Protein AF-A0A7S2QE94-F1 (afdb_monomer_lite)

Secondary structure (DSSP, 8-state):
---------------------SS---TT-PEEEEEEE-----TTTTTS---TTS-HHHHHHHHHHHHHHT-TTEEEEEEEEE-GGG--THHHHHHHHHHSHHHHH-GGGGGGEEEEEESSSPBHHHHHHHHHHH-TTSEEEEEETTEEE-GGGGGB-GGGS-TTEEEEEEPBPPPTTSHHHHHHSS---------S-EE-SSGGG--S-EEEEEEPSSPPTT--TTTT-SBTTSTTHHHHHHHHHHHTTPEEEB-TTTS-EEE----HHHH-GGGHHHHHHHTT-HHHHTTEEPBPSS-TTB---TTTTTTEEEEEPPTTGGGGGTTTTTTEEEEEESSS---HHHHHHHHHH-TT---B--STT--SEEEE-

Sequence (373 aa):
GDFQVRLPKVQATPFRPGHSQGAGHQNGTGVVLLVSFLVRCSGVSCDRHMTFAEPPHLREMFAALITNLMNPFLAEVHVLLEATNGQNGCLAFSNALRRDVRAKENPLAIEKLHCVPIYAQPKYKDFLIYADELLTRHTVMLANADVVFDETLRFVVAARLPPDSALVLAVKPPPLGGAYYRGLHEECRAVGDRCGLGPYDGWNYTGLGWDVFVFGHPLPAQLDYGMLNHTMNHMGAETYAGYALHKAGMALSNPCLHVNAFHWHCAPKMHSRSVVPYLQAWAKVPRLQKFGVFPCWDCPGIRTPRALCASGSQEPLRKPLASLFFRDMNRSRVCCPFRGPCDQSELYRLWQRNRSALPRCDKVDAPPCIVPT

Structure (mmCIF, N/CA/C/O backbone):
data_AF-A0A7S2QE94-F1
#
_entry.id   AF-A0A7S2QE94-F1
#
loop_
_atom_site.group_PDB
_atom_site.id
_atom_site.type_symbol
_atom_site.label_atom_id
_atom_site.label_alt_id
_atom_site.label_comp_id
_atom_site.label_asym_id
_atom_site.label_entity_id
_atom_site.label_seq_id
_atom_site.pdbx_PDB_ins_code
_atom_site.Cartn_x
_atom_site.Cartn_y
_atom_site.Cartn_z
_atom_site.occupancy
_atom_site.B_iso_or_equiv
_atom_site.auth_seq_id
_atom_site.auth_comp_id
_atom_site.auth_asym_id
_atom_site.auth_atom_id
_atom_site.pdbx_PDB_model_num
ATOM 1 N N . GLY A 1 1 ? 3.936 -7.208 34.071 1.00 35.44 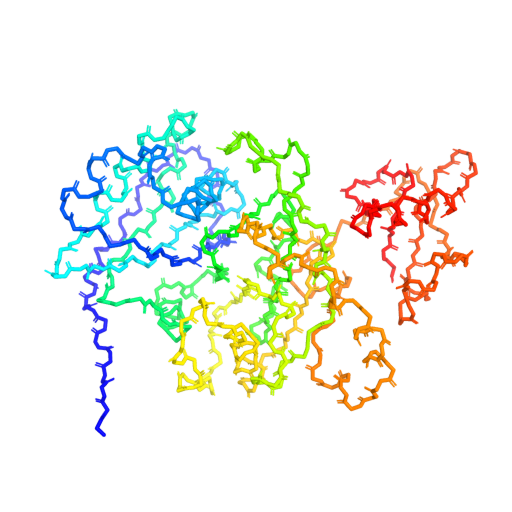1 GLY A N 1
ATOM 2 C CA . GLY A 1 1 ? 2.637 -6.550 34.282 1.00 35.44 1 GLY A CA 1
ATOM 3 C C . GLY A 1 1 ? 1.995 -6.405 32.930 1.00 35.44 1 GLY A C 1
ATOM 4 O O . GLY A 1 1 ? 2.277 -5.431 32.246 1.00 35.44 1 GLY A O 1
ATOM 5 N N . ASP A 1 2 ? 1.245 -7.420 32.514 1.00 29.28 2 ASP A N 1
ATOM 6 C CA . ASP A 1 2 ? 0.701 -7.509 31.161 1.00 29.28 2 ASP A CA 1
ATOM 7 C C . ASP A 1 2 ? -0.512 -6.592 31.027 1.00 29.28 2 ASP A C 1
ATOM 9 O O . ASP A 1 2 ? -1.598 -6.876 31.532 1.00 29.28 2 ASP A O 1
ATOM 13 N N . PHE A 1 3 ? -0.324 -5.463 30.346 1.00 29.77 3 PHE A N 1
ATOM 14 C CA . PHE A 1 3 ? -1.433 -4.662 29.844 1.00 29.77 3 PHE A CA 1
ATOM 15 C C . PHE A 1 3 ? -2.091 -5.439 28.697 1.00 29.77 3 PHE A C 1
ATOM 17 O O . PHE A 1 3 ? -1.688 -5.317 27.540 1.00 29.77 3 PHE A O 1
ATOM 24 N N . GLN A 1 4 ? -3.104 -6.251 29.013 1.00 33.00 4 GLN A N 1
ATOM 25 C CA . GLN A 1 4 ? -4.046 -6.720 28.001 1.00 33.00 4 GLN A CA 1
ATOM 26 C C . GLN A 1 4 ? -4.734 -5.490 27.409 1.00 33.00 4 GLN A C 1
ATOM 28 O O . GLN A 1 4 ? -5.511 -4.813 28.087 1.00 33.00 4 GLN A O 1
ATOM 33 N N . VAL A 1 5 ? -4.444 -5.199 26.141 1.00 36.81 5 VAL A N 1
ATOM 34 C CA . VAL A 1 5 ? -5.264 -4.299 25.334 1.00 36.81 5 VAL A CA 1
ATOM 35 C C . VAL A 1 5 ? -6.615 -4.992 25.199 1.00 36.81 5 VAL A C 1
ATOM 37 O O . VAL A 1 5 ? -6.820 -5.819 24.319 1.00 36.81 5 VAL A O 1
ATOM 40 N N . ARG A 1 6 ? -7.539 -4.710 26.121 1.00 38.47 6 ARG A N 1
ATOM 41 C CA . ARG A 1 6 ? -8.948 -4.988 25.879 1.00 38.47 6 ARG A CA 1
ATOM 42 C C . ARG A 1 6 ? -9.364 -3.994 24.812 1.00 38.47 6 ARG A C 1
ATOM 44 O O . ARG A 1 6 ? -9.737 -2.866 25.137 1.00 38.47 6 ARG A O 1
ATOM 51 N N . LEU A 1 7 ? -9.282 -4.409 23.546 1.00 42.84 7 LEU A N 1
ATOM 52 C CA . LEU A 1 7 ? -10.145 -3.823 22.533 1.00 42.84 7 LEU A CA 1
ATOM 53 C C . LEU A 1 7 ? -11.545 -3.793 23.161 1.00 42.84 7 LEU A C 1
ATOM 55 O O . LEU A 1 7 ? -11.923 -4.777 23.821 1.00 42.84 7 LEU A O 1
ATOM 59 N N . PRO A 1 8 ? -12.282 -2.667 23.088 1.00 42.91 8 PRO A N 1
ATOM 60 C CA . PRO A 1 8 ? -13.663 -2.676 23.542 1.00 42.91 8 PRO A CA 1
ATOM 61 C C . PRO A 1 8 ? -14.294 -3.919 22.926 1.00 42.91 8 PRO A C 1
ATOM 63 O O . PRO A 1 8 ? -14.026 -4.197 21.758 1.00 42.91 8 PRO A O 1
ATOM 66 N N . LYS A 1 9 ? -15.043 -4.710 23.712 1.00 40.69 9 LYS A N 1
ATOM 67 C CA . LYS A 1 9 ? -15.892 -5.752 23.134 1.00 40.69 9 LYS A CA 1
ATOM 68 C C . LYS A 1 9 ? -16.766 -5.011 22.140 1.00 40.69 9 LYS A C 1
ATOM 70 O O . LYS A 1 9 ? -17.758 -4.400 22.534 1.00 40.69 9 LYS A O 1
ATOM 75 N N . VAL A 1 10 ? -16.335 -4.986 20.884 1.00 37.44 10 VAL A N 1
ATOM 76 C CA . VAL A 1 10 ? -17.126 -4.490 19.787 1.00 37.44 10 VAL A CA 1
ATOM 77 C C . VAL A 1 10 ? -18.266 -5.475 19.829 1.00 37.44 10 VAL A C 1
ATOM 79 O O . VAL A 1 10 ? -18.088 -6.660 19.549 1.00 37.44 10 VAL A O 1
ATOM 82 N N . GLN A 1 11 ? -19.415 -5.027 20.329 1.00 31.84 11 GLN A N 1
ATOM 83 C CA . GLN A 1 11 ? -20.648 -5.709 20.017 1.00 31.84 11 GLN A CA 1
ATOM 84 C C . GLN A 1 11 ? -20.721 -5.587 18.505 1.00 31.84 11 GLN A C 1
ATOM 86 O O . GLN A 1 11 ? -21.156 -4.563 17.982 1.00 31.84 11 GLN A O 1
ATOM 91 N N . ALA A 1 12 ? -20.157 -6.584 17.819 1.00 31.52 12 ALA A N 1
ATOM 92 C CA . ALA A 1 12 ? -20.376 -6.805 16.417 1.00 31.52 12 ALA A CA 1
ATOM 93 C C . ALA A 1 12 ? -21.887 -6.920 16.335 1.00 31.52 12 ALA A C 1
ATOM 95 O O . ALA A 1 12 ? -22.480 -7.920 16.742 1.00 31.52 12 ALA A O 1
ATOM 96 N N . THR A 1 13 ? -22.525 -5.820 15.951 1.00 32.28 13 THR A N 1
ATOM 97 C CA . THR A 1 13 ? -23.917 -5.859 15.559 1.00 32.28 13 THR A CA 1
ATOM 98 C C . THR A 1 13 ? -23.937 -6.925 14.475 1.00 32.28 13 THR A C 1
ATOM 100 O O . THR A 1 13 ? -23.148 -6.811 13.533 1.00 32.28 13 THR A O 1
ATOM 103 N N . PRO A 1 14 ? -24.694 -8.025 14.650 1.00 29.36 14 PRO A N 1
ATOM 104 C CA . PRO A 1 14 ? -24.677 -9.109 13.689 1.00 29.36 14 PRO A CA 1
ATOM 105 C C . PRO A 1 14 ? -24.947 -8.495 12.326 1.00 29.36 14 PRO A C 1
ATOM 107 O O . PRO A 1 14 ? -25.975 -7.841 12.134 1.00 29.36 14 PRO A O 1
ATOM 110 N N . PHE A 1 15 ? -23.964 -8.634 11.436 1.00 35.31 15 PHE A N 1
ATOM 111 C CA . PHE A 1 15 ? -24.025 -8.146 10.074 1.00 35.31 15 PHE A CA 1
ATOM 112 C C . PHE A 1 15 ? -25.319 -8.682 9.468 1.00 35.31 15 PHE A C 1
ATOM 114 O O . PHE A 1 15 ? -25.460 -9.882 9.232 1.00 35.31 15 PHE A O 1
ATOM 121 N N . ARG A 1 16 ? -26.311 -7.804 9.308 1.00 29.67 16 ARG A N 1
ATOM 122 C CA . ARG A 1 16 ? -27.508 -8.108 8.537 1.00 29.67 16 ARG A CA 1
ATOM 123 C C . ARG A 1 16 ? -27.133 -7.797 7.097 1.00 29.67 16 ARG A C 1
ATOM 125 O O . ARG A 1 16 ? -27.007 -6.612 6.793 1.00 29.67 16 ARG A O 1
ATOM 132 N N . PRO A 1 17 ? -26.921 -8.802 6.228 1.00 33.41 17 PRO A N 1
ATOM 133 C CA . PRO A 1 17 ? -26.715 -8.530 4.817 1.00 33.41 17 PRO A CA 1
ATOM 134 C C . PRO A 1 17 ? -27.945 -7.774 4.314 1.00 33.41 17 PRO A C 1
ATOM 136 O O . PRO A 1 17 ? -29.052 -8.314 4.278 1.00 33.41 17 PRO A O 1
ATOM 139 N N . GLY A 1 18 ? -27.764 -6.493 3.994 1.00 33.31 18 GLY A N 1
ATOM 140 C CA . GLY A 1 18 ? -28.775 -5.726 3.289 1.00 33.31 18 GLY A CA 1
ATOM 141 C C . GLY A 1 18 ? -29.032 -6.416 1.956 1.00 33.31 18 GLY A C 1
ATOM 142 O O . GLY A 1 18 ? -28.093 -6.745 1.235 1.00 33.31 18 GLY A O 1
ATOM 143 N N . HIS A 1 19 ? -30.296 -6.688 1.644 1.00 34.47 19 HIS A N 1
ATOM 144 C CA . HIS A 1 19 ? -30.699 -7.175 0.330 1.00 34.47 19 HIS A CA 1
ATOM 145 C C . HIS A 1 19 ? -30.458 -6.083 -0.722 1.00 34.47 19 HIS A C 1
ATOM 147 O O . HIS A 1 19 ? -31.368 -5.347 -1.090 1.00 34.47 19 HIS A O 1
ATOM 153 N N . SER A 1 20 ? -29.228 -5.983 -1.222 1.00 34.28 20 SER A N 1
ATOM 154 C CA . SER A 1 20 ? -28.920 -5.334 -2.491 1.00 34.28 20 SER A CA 1
ATOM 155 C C . SER A 1 20 ? -29.216 -6.331 -3.614 1.00 34.28 20 SER A C 1
ATOM 157 O O . SER A 1 20 ? -28.390 -7.143 -4.026 1.00 34.28 20 SER A O 1
ATOM 159 N N . GLN A 1 21 ? -30.456 -6.317 -4.099 1.00 34.88 21 GLN A N 1
ATOM 160 C CA . GLN A 1 21 ? -30.787 -6.978 -5.356 1.00 34.88 21 GLN A CA 1
ATOM 161 C C . GLN A 1 21 ? -30.200 -6.141 -6.500 1.00 34.88 21 GLN A C 1
ATOM 163 O O . GLN A 1 21 ? -30.669 -5.034 -6.744 1.00 34.88 21 GLN A O 1
ATOM 168 N N . GLY A 1 22 ? -29.181 -6.657 -7.196 1.00 37.78 22 GLY A N 1
ATOM 169 C CA . GLY A 1 22 ? -28.791 -6.123 -8.508 1.00 37.78 22 GLY A CA 1
ATOM 170 C C . GLY A 1 22 ? -27.316 -5.782 -8.732 1.00 37.78 22 GLY A C 1
ATOM 171 O O . GLY A 1 22 ? -27.023 -4.704 -9.222 1.00 37.78 22 GLY A O 1
ATOM 172 N N . ALA A 1 23 ? -26.392 -6.692 -8.433 1.00 36.31 23 ALA A N 1
ATOM 173 C CA . ALA A 1 23 ? -25.139 -6.896 -9.176 1.00 36.31 23 ALA A CA 1
ATOM 174 C C . ALA A 1 23 ? -24.507 -8.174 -8.619 1.00 36.31 23 ALA A C 1
ATOM 176 O O . ALA A 1 23 ? -24.423 -8.317 -7.404 1.00 36.31 23 ALA A O 1
ATOM 177 N N . GLY A 1 24 ? -24.121 -9.126 -9.470 1.00 35.75 24 GLY A N 1
ATOM 178 C CA . GLY A 1 24 ? -23.611 -10.435 -9.049 1.00 35.75 24 GLY A CA 1
ATOM 179 C C . GLY A 1 24 ? -22.479 -10.334 -8.023 1.00 35.75 24 GLY A C 1
ATOM 180 O O . GLY A 1 24 ? -21.322 -10.138 -8.385 1.00 35.75 24 GLY A O 1
ATOM 181 N N . HIS A 1 25 ? -22.820 -10.483 -6.742 1.00 38.62 25 HIS A N 1
ATOM 182 C CA . HIS A 1 25 ? -21.874 -10.631 -5.648 1.00 38.62 25 HIS A CA 1
ATOM 183 C C . HIS A 1 25 ? -21.185 -11.985 -5.809 1.00 38.62 25 HIS A C 1
ATOM 185 O O . HIS A 1 25 ? -21.727 -13.034 -5.463 1.00 38.62 25 HIS A O 1
ATOM 191 N N . GLN A 1 26 ? -19.978 -11.967 -6.373 1.00 42.44 26 GLN A N 1
ATOM 192 C CA . GLN A 1 26 ? -19.038 -13.056 -6.164 1.00 42.44 26 GLN A CA 1
ATOM 193 C C . GLN A 1 26 ? -18.696 -13.062 -4.673 1.00 42.44 26 GLN A C 1
ATOM 195 O O . GLN A 1 26 ? -18.172 -12.083 -4.146 1.00 42.44 26 GLN A O 1
ATOM 200 N N . ASN A 1 27 ? -19.069 -14.140 -3.988 1.00 40.41 27 ASN A N 1
ATOM 201 C CA . ASN A 1 27 ? -18.837 -14.342 -2.564 1.00 40.41 27 ASN A CA 1
ATOM 202 C C . ASN A 1 27 ? -17.373 -14.034 -2.173 1.00 40.41 27 ASN A C 1
ATOM 204 O O . ASN A 1 27 ? -16.476 -14.807 -2.489 1.00 40.41 27 ASN A O 1
ATOM 208 N N . GLY A 1 28 ? -17.157 -12.938 -1.439 1.00 47.62 28 GLY A N 1
ATOM 209 C CA . GLY A 1 28 ? -16.159 -12.848 -0.366 1.00 47.62 28 GLY A CA 1
ATOM 210 C C . GLY A 1 28 ? -14.664 -12.826 -0.711 1.00 47.62 28 GLY A C 1
ATOM 211 O O . GLY A 1 28 ? -13.892 -13.363 0.072 1.00 47.62 28 GLY A O 1
ATOM 212 N N . THR A 1 29 ? -14.217 -12.224 -1.821 1.00 61.16 29 THR A N 1
ATOM 213 C CA . THR A 1 29 ? -12.771 -12.184 -2.172 1.00 61.16 29 THR A CA 1
ATOM 214 C C . THR A 1 29 ? -12.201 -10.786 -2.442 1.00 61.16 29 THR A C 1
ATOM 216 O O . THR A 1 29 ? -11.192 -10.651 -3.137 1.00 61.16 29 THR A O 1
ATOM 219 N N . GLY A 1 30 ? -12.856 -9.730 -1.958 1.00 78.88 30 GLY A N 1
ATOM 220 C CA . GLY A 1 30 ? -12.381 -8.355 -2.130 1.00 78.88 30 GLY A CA 1
ATOM 221 C C . GLY A 1 30 ? -11.124 -8.042 -1.309 1.00 78.88 30 GLY A C 1
ATOM 222 O O . GLY A 1 30 ? -10.898 -8.640 -0.258 1.00 78.88 30 GLY A O 1
ATOM 223 N N . VAL A 1 31 ? -10.312 -7.089 -1.780 1.00 87.25 31 VAL A N 1
ATOM 224 C CA . VAL A 1 31 ? -9.214 -6.515 -0.986 1.00 87.25 31 VAL A CA 1
ATOM 225 C C . VAL A 1 31 ? -9.800 -5.470 -0.037 1.00 87.25 31 VAL A C 1
ATOM 227 O O . VAL A 1 31 ? -10.507 -4.562 -0.481 1.00 87.25 31 VAL A O 1
ATOM 230 N N . VAL A 1 32 ? -9.503 -5.598 1.255 1.00 90.94 32 VAL A N 1
ATOM 231 C CA . VAL A 1 32 ? -9.906 -4.643 2.295 1.00 90.94 32 VAL A CA 1
ATOM 232 C C . VAL A 1 32 ? -8.718 -3.759 2.641 1.00 90.94 32 VAL A C 1
ATOM 234 O O . VAL A 1 32 ? -7.662 -4.265 3.015 1.00 90.94 32 VAL A O 1
ATOM 237 N N . LEU A 1 33 ? -8.879 -2.442 2.522 1.00 91.56 33 LEU A N 1
ATOM 238 C CA . LEU A 1 33 ? -7.861 -1.478 2.934 1.00 91.56 33 LEU A CA 1
ATOM 239 C C . LEU A 1 33 ? -8.037 -1.150 4.418 1.00 91.56 33 LEU A C 1
ATOM 241 O O . LEU A 1 33 ? -9.107 -0.724 4.832 1.00 91.56 33 LEU A O 1
ATOM 245 N N . LEU A 1 34 ? -6.980 -1.293 5.205 1.00 91.06 34 LEU A N 1
ATOM 246 C CA . LEU A 1 34 ? -6.917 -0.952 6.618 1.00 91.06 34 LEU A CA 1
ATOM 247 C C . LEU A 1 34 ? -5.890 0.168 6.812 1.00 91.06 34 LEU A C 1
ATOM 249 O O . LEU A 1 34 ? -4.718 0.008 6.478 1.00 91.06 34 LEU A O 1
ATOM 253 N N . VAL A 1 35 ? -6.328 1.310 7.336 1.00 91.12 35 VAL A N 1
ATOM 254 C CA . VAL A 1 35 ? -5.491 2.504 7.540 1.00 91.12 35 VAL A CA 1
ATOM 255 C C . VAL A 1 35 ? -5.721 3.112 8.923 1.00 91.12 35 VAL A C 1
ATOM 257 O O . VAL A 1 35 ? -6.740 2.865 9.572 1.00 91.12 35 VAL A O 1
ATOM 260 N N . SER A 1 36 ? -4.786 3.947 9.378 1.00 87.44 36 SER A N 1
ATOM 261 C CA . SER A 1 36 ? -4.955 4.771 10.584 1.00 87.44 36 SER A CA 1
ATOM 262 C C . SER A 1 36 ? -5.041 6.236 10.248 1.00 87.44 36 SER A C 1
ATOM 264 O O . SER A 1 36 ? -4.194 6.760 9.530 1.00 87.44 36 SER A O 1
ATOM 266 N N . PHE A 1 37 ? -5.961 6.923 10.912 1.00 80.44 37 PHE A N 1
ATOM 267 C CA . PHE A 1 37 ? -6.017 8.374 10.918 1.00 80.44 37 PHE A CA 1
ATOM 268 C C . PHE A 1 37 ? -5.635 8.914 12.293 1.00 80.44 37 PHE A C 1
ATOM 270 O O . PHE A 1 37 ? -6.301 8.646 13.292 1.00 80.44 37 PHE A O 1
ATOM 277 N N . LEU A 1 38 ? -4.572 9.721 12.330 1.00 70.12 38 LEU A N 1
ATOM 278 C CA . LEU A 1 38 ? -4.239 10.534 13.494 1.00 70.12 38 LEU A CA 1
ATOM 279 C C . LEU A 1 38 ? -4.990 11.863 13.384 1.00 70.12 38 LEU A C 1
ATOM 281 O O . LEU A 1 38 ? -4.433 12.876 12.971 1.00 70.12 38 LEU A O 1
ATOM 285 N N . VAL A 1 39 ? -6.275 11.849 13.722 1.00 62.25 39 VAL A N 1
ATOM 286 C CA . VAL A 1 39 ? -7.070 13.076 13.824 1.00 62.25 39 VAL A CA 1
ATOM 287 C C . VAL A 1 39 ? -7.669 13.114 15.205 1.00 62.25 39 VAL A C 1
ATOM 289 O O . VAL A 1 39 ? -8.550 12.324 15.535 1.00 62.25 39 VAL A O 1
ATOM 292 N N . ARG A 1 40 ? -7.206 14.061 16.019 1.00 65.00 40 ARG A N 1
ATOM 293 C CA . ARG A 1 40 ? -7.841 14.346 17.302 1.00 65.00 40 ARG A CA 1
ATOM 294 C C . ARG A 1 40 ? -9.147 15.087 17.042 1.00 65.00 40 ARG A C 1
ATOM 296 O O . ARG A 1 40 ? -9.204 16.310 17.115 1.00 65.00 40 ARG A O 1
ATOM 303 N N . CYS A 1 41 ? -10.201 14.339 16.730 1.00 58.09 41 CYS A N 1
ATOM 304 C CA . CYS A 1 41 ? -11.552 14.879 16.668 1.00 58.09 41 CYS A CA 1
ATOM 305 C C . CYS A 1 41 ? -12.078 15.112 18.087 1.00 58.09 41 CYS A C 1
ATOM 307 O O . CYS A 1 41 ? -12.766 14.262 18.644 1.00 58.09 41 CYS A O 1
ATOM 309 N N . SER A 1 42 ? -11.764 16.259 18.688 1.00 55.22 42 SER A N 1
ATOM 310 C CA . SER A 1 42 ? -12.489 16.738 19.866 1.00 55.22 42 SER A CA 1
ATOM 311 C C . SER A 1 42 ? -13.715 17.521 19.393 1.00 55.22 42 SER A C 1
ATOM 313 O O . SER A 1 42 ? -13.558 18.601 18.835 1.00 55.22 42 SER A O 1
ATOM 315 N N . GLY A 1 43 ? -14.923 16.966 19.570 1.00 54.94 43 GLY A N 1
ATOM 316 C CA . GLY A 1 43 ? -16.258 17.545 19.298 1.00 54.94 43 GLY A CA 1
ATOM 317 C C . GLY A 1 43 ? -16.372 18.680 18.262 1.00 54.94 43 GLY A C 1
ATOM 318 O O . GLY A 1 43 ? -16.882 18.487 17.167 1.00 54.94 43 GLY A O 1
ATOM 319 N N . VAL A 1 44 ? -15.906 19.880 18.607 1.00 52.75 44 VAL A N 1
ATOM 320 C CA . VAL A 1 44 ? -15.989 21.100 17.788 1.00 52.75 44 VAL A CA 1
ATOM 321 C C . VAL A 1 44 ? -14.990 21.124 16.615 1.00 52.75 44 VAL A C 1
ATOM 323 O O . VAL A 1 44 ? -15.271 21.735 15.584 1.00 52.75 44 VAL A O 1
ATOM 326 N N . SER A 1 45 ? -13.833 20.466 16.745 1.00 56.50 45 SER A N 1
ATOM 327 C CA . SER A 1 45 ? -12.721 20.564 15.787 1.00 56.50 45 SER A CA 1
ATOM 328 C C . SER A 1 45 ? -12.957 19.816 14.476 1.00 56.50 45 SER A C 1
ATOM 330 O O . SER A 1 45 ? -12.397 20.215 13.467 1.00 56.50 45 SER A O 1
ATOM 332 N N . CYS A 1 46 ? -13.775 18.758 14.470 1.00 59.88 46 CYS A N 1
ATOM 333 C CA . CYS A 1 46 ? -14.099 18.028 13.235 1.00 59.88 46 CYS A CA 1
ATOM 334 C C . CYS A 1 46 ? -15.388 18.523 12.563 1.00 59.88 46 CYS A C 1
ATOM 336 O O . CYS A 1 46 ? -15.640 18.185 11.408 1.00 59.88 46 CYS A O 1
ATOM 338 N N . ASP A 1 47 ? -16.189 19.338 13.261 1.00 56.06 47 ASP A N 1
ATOM 339 C CA . ASP A 1 47 ? -17.407 19.929 12.700 1.00 56.06 47 ASP A CA 1
ATOM 340 C C . ASP A 1 47 ? -17.189 21.301 12.070 1.00 56.06 47 ASP A C 1
ATOM 342 O O . ASP A 1 47 ? -17.846 21.622 11.071 1.00 56.06 47 ASP A O 1
ATOM 346 N N . ARG A 1 48 ? -16.251 22.093 12.608 1.00 55.78 48 ARG A N 1
ATOM 347 C CA . ARG A 1 48 ? -15.747 23.269 11.900 1.00 55.78 48 ARG A CA 1
ATOM 348 C C . ARG A 1 48 ? -14.992 22.761 10.686 1.00 55.78 48 ARG A C 1
ATOM 350 O O . ARG A 1 48 ? -14.095 21.943 10.823 1.00 55.78 48 ARG A O 1
ATOM 357 N N . HIS A 1 49 ? -15.445 23.203 9.516 1.00 49.25 49 HIS A N 1
ATOM 358 C CA . HIS A 1 49 ? -14.917 22.856 8.203 1.00 49.25 49 HIS A CA 1
ATOM 359 C C . HIS A 1 49 ? -13.426 22.510 8.252 1.00 49.25 49 HIS A C 1
ATOM 361 O O . HIS A 1 49 ? -12.640 23.306 8.768 1.00 49.25 49 HIS A O 1
ATOM 367 N N . MET A 1 50 ? -13.050 21.379 7.646 1.00 52.75 50 MET A N 1
ATOM 368 C CA . MET A 1 50 ? -11.681 21.155 7.184 1.00 52.75 50 MET A CA 1
ATOM 369 C C . MET A 1 50 ? -11.366 22.242 6.155 1.00 52.75 50 MET A C 1
ATOM 371 O O . MET A 1 50 ? -11.544 22.082 4.950 1.00 52.75 50 MET A O 1
ATOM 375 N N . THR A 1 51 ? -11.063 23.430 6.654 1.00 51.88 51 THR A N 1
ATOM 376 C CA . THR A 1 51 ? -10.739 24.597 5.854 1.00 51.88 51 THR A CA 1
ATOM 377 C C . THR A 1 51 ? -9.285 24.483 5.423 1.00 51.88 51 THR A C 1
ATOM 379 O O . THR A 1 51 ? -8.506 23.700 5.966 1.00 51.88 51 THR A O 1
ATOM 382 N N . PHE A 1 52 ? -8.885 25.323 4.472 1.00 50.31 52 PHE A N 1
ATOM 383 C CA . PHE A 1 52 ? -7.490 25.492 4.059 1.00 50.31 52 PHE A CA 1
ATOM 384 C C . PHE A 1 52 ? -6.509 25.828 5.209 1.00 50.31 52 PHE A C 1
ATOM 386 O O . PHE A 1 52 ? -5.311 25.889 4.957 1.00 50.31 52 PHE A O 1
ATOM 393 N N . ALA A 1 53 ? -6.987 26.044 6.442 1.00 55.78 53 ALA A N 1
ATOM 394 C CA . ALA A 1 53 ? -6.174 26.306 7.628 1.00 55.78 53 ALA A CA 1
ATOM 395 C C . ALA A 1 53 ? -5.606 25.043 8.313 1.00 55.78 53 ALA A C 1
ATOM 397 O O . ALA A 1 53 ? -4.798 25.175 9.230 1.00 55.78 53 ALA A O 1
ATOM 398 N N . GLU A 1 54 ? -6.010 23.837 7.899 1.00 65.94 54 GLU A N 1
ATOM 399 C CA . GLU A 1 54 ? -5.451 22.588 8.437 1.00 65.94 54 GLU A CA 1
ATOM 400 C C . GLU A 1 54 ? -3.986 22.371 8.008 1.00 65.94 54 GLU A C 1
ATOM 402 O O . GLU A 1 54 ? -3.584 22.826 6.928 1.00 65.94 54 GLU A O 1
ATOM 407 N N . PRO A 1 55 ? -3.179 21.626 8.794 1.00 80.94 55 PRO A N 1
ATOM 408 C CA . PRO A 1 55 ? -1.838 21.232 8.383 1.00 80.94 55 PRO A CA 1
ATOM 409 C C . PRO A 1 55 ? -1.872 20.553 7.001 1.00 80.94 55 PRO A C 1
ATOM 411 O O . PRO A 1 55 ? -2.712 19.672 6.789 1.00 80.94 55 PRO A O 1
ATOM 414 N N . PRO A 1 56 ? -0.958 20.891 6.070 1.00 84.50 56 PRO A N 1
ATOM 415 C CA . PRO A 1 56 ? -0.946 20.321 4.719 1.00 84.50 56 PRO A CA 1
ATOM 416 C C . PRO A 1 56 ? -1.026 18.788 4.692 1.00 84.50 56 PRO A C 1
ATOM 418 O O . PRO A 1 56 ? -1.777 18.224 3.902 1.00 84.50 56 PRO A O 1
ATOM 421 N N . HIS A 1 57 ? -0.352 18.117 5.632 1.00 86.44 57 HIS A N 1
ATOM 422 C CA . HIS A 1 57 ? -0.361 16.655 5.742 1.00 86.44 57 HIS A CA 1
ATOM 423 C C . HIS A 1 57 ? -1.752 16.070 6.016 1.00 86.44 57 HIS A C 1
ATOM 425 O O . HIS A 1 57 ? -2.120 15.046 5.447 1.00 86.44 57 HIS A O 1
ATOM 431 N N . LEU A 1 58 ? -2.575 16.744 6.821 1.00 86.56 58 LEU A N 1
ATOM 432 C CA . LEU A 1 58 ? -3.932 16.281 7.096 1.00 86.56 58 LEU A CA 1
ATOM 433 C C . LEU A 1 58 ? -4.810 16.349 5.838 1.00 86.56 58 LEU A C 1
ATOM 435 O O . LEU A 1 58 ? -5.592 15.436 5.575 1.00 86.56 58 LEU A O 1
ATOM 439 N N . ARG A 1 59 ? -4.643 17.401 5.025 1.00 87.25 59 ARG A N 1
ATOM 440 C CA . ARG A 1 59 ? -5.322 17.523 3.726 1.00 87.25 59 ARG A CA 1
ATOM 441 C C . ARG A 1 59 ? -4.905 16.403 2.771 1.00 87.25 59 ARG A C 1
ATOM 443 O O . ARG A 1 59 ? -5.769 15.834 2.107 1.00 87.25 59 ARG A O 1
ATOM 450 N N . GLU A 1 60 ? -3.614 16.066 2.732 1.00 90.12 60 GLU A N 1
ATOM 451 C CA . GLU A 1 60 ? -3.083 14.945 1.942 1.00 90.12 60 GLU A CA 1
ATOM 452 C C . GLU A 1 60 ? -3.731 13.617 2.359 1.00 90.12 60 GLU A C 1
ATOM 454 O O . GLU A 1 60 ? -4.236 12.898 1.499 1.00 90.12 60 GLU A O 1
ATOM 459 N N . MET A 1 61 ? -3.800 13.328 3.664 1.00 91.75 61 MET A N 1
ATOM 460 C CA . MET A 1 61 ? -4.424 12.106 4.188 1.00 91.75 61 MET A CA 1
ATOM 461 C C . MET A 1 61 ? -5.910 12.008 3.814 1.00 91.75 61 MET A C 1
ATOM 463 O O . MET A 1 61 ? -6.358 10.980 3.313 1.00 91.75 61 MET A O 1
ATOM 467 N N . PHE A 1 62 ? -6.696 13.073 4.007 1.00 90.69 62 PHE A N 1
ATOM 468 C CA . PHE A 1 62 ? -8.121 13.055 3.649 1.00 90.69 62 PHE A CA 1
ATOM 469 C C . PHE A 1 62 ? -8.342 12.865 2.150 1.00 90.69 62 PHE A C 1
ATOM 471 O O . PHE A 1 62 ? -9.169 12.047 1.743 1.00 90.69 62 PHE A O 1
ATOM 478 N N . ALA A 1 63 ? -7.580 13.580 1.322 1.00 90.56 63 ALA A N 1
ATOM 479 C CA . ALA A 1 63 ? -7.671 13.443 -0.124 1.00 90.56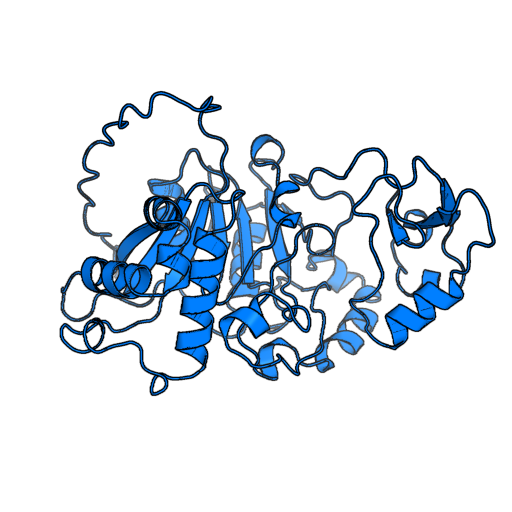 63 ALA A CA 1
ATOM 480 C C . ALA A 1 63 ? -7.257 12.030 -0.583 1.00 90.56 63 ALA A C 1
ATOM 482 O O . ALA A 1 63 ? -7.890 11.465 -1.482 1.00 90.56 63 ALA A O 1
ATOM 483 N N . ALA A 1 64 ? -6.259 11.428 0.072 1.00 93.50 64 ALA A N 1
ATOM 484 C CA . ALA A 1 64 ? -5.837 10.057 -0.178 1.00 93.50 64 ALA A CA 1
ATOM 485 C C . ALA A 1 64 ? -6.929 9.038 0.181 1.00 93.50 64 ALA A C 1
ATOM 487 O O . ALA A 1 64 ? -7.296 8.204 -0.653 1.00 93.50 64 ALA A O 1
ATOM 488 N N . LEU A 1 65 ? -7.527 9.152 1.371 1.00 94.06 65 LEU A N 1
ATOM 489 C CA . LEU A 1 65 ? -8.629 8.287 1.795 1.00 94.06 65 LEU A CA 1
ATOM 490 C C . LEU A 1 65 ? -9.832 8.389 0.857 1.00 94.06 65 LEU A C 1
ATOM 492 O O . LEU A 1 65 ? -10.358 7.360 0.441 1.00 94.06 65 LEU A O 1
ATOM 496 N N . ILE A 1 66 ? -10.245 9.601 0.481 1.00 92.38 66 ILE A N 1
ATOM 497 C CA . ILE A 1 66 ? -11.347 9.797 -0.471 1.00 92.38 66 ILE A CA 1
ATOM 498 C C . ILE A 1 66 ? -11.024 9.122 -1.804 1.00 92.38 66 ILE A C 1
ATOM 500 O O . ILE A 1 66 ? -11.867 8.421 -2.359 1.00 92.38 66 ILE A O 1
ATOM 504 N N . THR A 1 67 ? -9.793 9.261 -2.297 1.00 93.00 67 THR A N 1
ATOM 505 C CA . THR A 1 67 ? -9.376 8.611 -3.547 1.00 93.00 67 THR A CA 1
ATOM 506 C C . THR A 1 67 ? -9.448 7.082 -3.445 1.00 93.00 67 THR A C 1
ATOM 508 O O . THR A 1 67 ? -9.925 6.428 -4.371 1.00 93.00 67 THR A O 1
ATOM 511 N N . ASN A 1 68 ? -9.068 6.498 -2.305 1.00 95.44 68 ASN A N 1
ATOM 512 C CA . ASN A 1 68 ? -9.182 5.054 -2.073 1.00 95.44 68 ASN A CA 1
ATOM 513 C C . ASN A 1 68 ? -10.636 4.581 -1.887 1.00 95.44 68 ASN A C 1
ATOM 515 O O . ASN A 1 68 ? -11.001 3.502 -2.363 1.00 95.44 68 ASN A O 1
ATOM 519 N N . LEU A 1 69 ? -11.502 5.382 -1.259 1.00 93.94 69 LEU A N 1
ATOM 520 C CA . LEU A 1 69 ? -12.941 5.095 -1.185 1.00 93.94 69 LEU A CA 1
ATOM 521 C C . LEU A 1 69 ? -13.555 5.009 -2.590 1.00 93.94 69 LEU A C 1
ATOM 523 O O . LEU A 1 69 ? -14.387 4.141 -2.845 1.00 93.94 69 LEU A O 1
ATOM 527 N N . MET A 1 70 ? -13.065 5.810 -3.535 1.00 92.75 70 MET A N 1
ATOM 528 C CA . MET A 1 70 ? -13.487 5.779 -4.940 1.00 92.75 70 MET A CA 1
ATOM 529 C C . MET A 1 70 ? -12.875 4.630 -5.757 1.00 92.75 70 MET A C 1
ATOM 531 O O . MET A 1 70 ? -13.330 4.370 -6.870 1.00 92.75 70 MET A O 1
ATOM 535 N N . ASN A 1 71 ? -11.853 3.935 -5.246 1.00 93.19 71 ASN A N 1
ATOM 536 C CA . ASN A 1 71 ? -11.188 2.863 -5.985 1.00 93.19 71 ASN A CA 1
ATOM 537 C C . ASN A 1 71 ? -12.082 1.600 -6.032 1.00 93.19 71 ASN A C 1
ATOM 539 O O . ASN A 1 71 ? -12.379 1.033 -4.974 1.00 93.19 71 ASN A O 1
ATOM 543 N N . PRO A 1 72 ? -12.496 1.120 -7.222 1.00 93.56 72 PRO A N 1
ATOM 544 C CA . PRO A 1 72 ? -13.421 -0.010 -7.349 1.00 93.56 72 PRO A CA 1
ATOM 545 C C . PRO A 1 72 ? -12.791 -1.365 -6.993 1.00 93.56 72 PRO A C 1
ATOM 547 O O . PRO A 1 72 ? -13.506 -2.353 -6.859 1.00 93.56 72 PRO A O 1
ATOM 550 N N . PHE A 1 73 ? -11.465 -1.433 -6.848 1.00 94.38 73 PHE A N 1
ATOM 551 C CA . PHE A 1 73 ? -10.744 -2.655 -6.482 1.00 94.38 73 PHE A CA 1
ATOM 552 C C . PHE A 1 73 ? -10.571 -2.818 -4.964 1.00 94.38 73 PHE A C 1
ATOM 554 O O . PHE A 1 73 ? -10.047 -3.836 -4.517 1.00 94.38 73 PHE A O 1
ATOM 561 N N . LEU A 1 74 ? -11.031 -1.839 -4.179 1.00 94.81 74 LEU A N 1
ATOM 562 C CA . LEU A 1 74 ? -11.159 -1.935 -2.728 1.00 94.81 74 LEU A CA 1
ATOM 563 C C . LEU A 1 74 ? -12.617 -2.202 -2.370 1.00 94.81 74 LEU A C 1
ATOM 565 O O . LEU A 1 74 ? -13.482 -1.388 -2.697 1.00 94.81 74 LEU A O 1
ATOM 569 N N . ALA A 1 75 ? -12.870 -3.319 -1.691 1.00 95.06 75 ALA A N 1
ATOM 570 C CA . ALA A 1 75 ? -14.210 -3.687 -1.244 1.00 95.06 75 ALA A CA 1
ATOM 571 C C . ALA A 1 75 ? -14.636 -2.848 -0.036 1.00 95.06 75 ALA A C 1
ATOM 573 O O . ALA A 1 75 ? -15.694 -2.231 -0.055 1.00 95.06 75 ALA A O 1
ATOM 574 N N . GLU A 1 76 ? -13.768 -2.761 0.969 1.00 96.31 76 GLU A N 1
ATOM 575 C CA . GLU A 1 76 ? -14.012 -2.043 2.220 1.00 96.31 76 GLU A CA 1
ATOM 576 C C . GLU A 1 76 ? -12.772 -1.216 2.584 1.00 96.31 76 GLU A C 1
ATOM 578 O O . GLU A 1 76 ? -11.645 -1.545 2.195 1.00 96.31 76 GLU A O 1
ATOM 583 N N . VAL A 1 77 ? -12.981 -0.120 3.314 1.00 96.75 77 VAL A N 1
ATOM 584 C CA . VAL A 1 77 ? -11.918 0.738 3.845 1.00 96.75 77 VAL A CA 1
ATOM 585 C C . VAL A 1 77 ? -12.140 0.937 5.338 1.00 96.75 77 VAL A C 1
ATOM 587 O O . VAL A 1 77 ? -13.036 1.667 5.760 1.00 96.75 77 VAL A O 1
ATOM 590 N N . HIS A 1 78 ? -11.303 0.293 6.141 1.00 97.75 78 HIS A N 1
ATOM 591 C CA . HIS A 1 78 ? -11.334 0.351 7.591 1.00 97.75 78 HIS A CA 1
ATOM 592 C C . HIS A 1 78 ? -10.377 1.426 8.088 1.00 97.75 78 HIS A C 1
ATOM 594 O O . HIS A 1 78 ? -9.187 1.415 7.771 1.00 97.75 78 HIS A O 1
ATOM 600 N N . VAL A 1 79 ? -10.894 2.346 8.897 1.00 96.31 79 VAL A N 1
ATOM 601 C CA . VAL A 1 79 ? -10.116 3.403 9.538 1.00 96.31 79 VAL A CA 1
ATOM 602 C C . VAL A 1 79 ? -10.123 3.165 11.038 1.00 96.31 79 VAL A C 1
ATOM 604 O O . VAL A 1 79 ? -11.160 3.326 11.683 1.00 96.31 79 VAL A O 1
ATOM 607 N N . LEU A 1 80 ? -8.966 2.820 11.602 1.00 95.38 80 LEU A N 1
ATOM 608 C CA . LEU A 1 80 ? -8.786 2.870 13.049 1.00 95.38 80 LEU A CA 1
ATOM 609 C C . LEU A 1 80 ? -8.524 4.330 13.448 1.00 95.38 80 LEU A C 1
ATOM 611 O O . LEU A 1 80 ? -7.481 4.898 13.114 1.00 95.38 80 LEU A O 1
ATOM 615 N N . LEU A 1 81 ? -9.502 4.953 14.105 1.00 92.56 81 LEU A N 1
ATOM 616 C CA . LEU A 1 81 ? -9.511 6.377 14.433 1.00 92.56 81 LEU A CA 1
ATOM 617 C C . LEU A 1 81 ? -9.287 6.589 15.931 1.00 92.56 81 LEU A C 1
ATOM 619 O O . LEU A 1 81 ? -10.065 6.107 16.753 1.00 92.56 81 LEU A O 1
ATOM 623 N N . GLU A 1 82 ? -8.257 7.354 16.290 1.00 88.94 82 GLU A N 1
ATOM 624 C CA . GLU A 1 82 ? -7.992 7.722 17.685 1.00 88.94 82 GLU A CA 1
ATOM 625 C C . GLU A 1 82 ? -9.157 8.540 18.281 1.00 88.94 82 GLU A C 1
ATOM 627 O O . GLU A 1 82 ? -9.455 9.662 17.868 1.00 88.94 82 GLU A O 1
ATOM 632 N N . ALA A 1 83 ? -9.817 7.970 19.284 1.00 82.19 83 ALA A N 1
ATOM 633 C CA . ALA A 1 83 ? -10.871 8.573 20.077 1.00 82.19 83 ALA A CA 1
ATOM 634 C C . ALA A 1 83 ? -10.253 9.306 21.270 1.00 82.19 83 ALA A C 1
ATOM 636 O O . ALA A 1 83 ? -9.724 8.695 22.198 1.00 82.19 83 ALA A O 1
ATOM 637 N N . THR A 1 84 ? -10.358 10.633 21.278 1.00 76.00 84 THR A N 1
ATOM 638 C CA . THR A 1 84 ? -9.917 11.432 22.427 1.00 76.00 84 THR A CA 1
ATOM 639 C C . THR A 1 84 ? -11.023 11.495 23.481 1.00 76.00 84 THR A C 1
ATOM 641 O O . THR A 1 84 ? -12.197 11.679 23.162 1.00 76.00 84 THR A O 1
ATOM 644 N N . ASN A 1 85 ? -10.657 11.327 24.756 1.00 72.62 85 ASN A N 1
ATOM 645 C CA . ASN A 1 85 ? -11.558 11.486 25.907 1.00 72.62 85 ASN A CA 1
ATOM 646 C C . ASN A 1 85 ? -12.834 10.618 25.861 1.00 72.62 85 ASN A C 1
ATOM 648 O O . ASN A 1 85 ? -13.889 11.035 26.334 1.00 72.62 85 ASN A O 1
ATOM 652 N N . GLY A 1 86 ? -12.759 9.426 25.259 1.00 69.69 86 GLY A N 1
ATOM 653 C CA . GLY A 1 86 ? -13.895 8.502 25.153 1.00 69.69 86 GLY A CA 1
ATOM 654 C C . GLY A 1 86 ? -14.994 8.935 24.174 1.00 69.69 86 GLY A C 1
ATOM 655 O O . GLY A 1 86 ? -16.012 8.252 24.075 1.00 69.69 86 GLY A O 1
ATOM 656 N N . GLN A 1 87 ? -14.814 10.034 23.431 1.00 77.31 87 GLN A N 1
ATOM 657 C CA . GLN A 1 87 ? -15.762 10.438 22.394 1.00 77.31 87 GLN A CA 1
ATOM 658 C C . GLN A 1 87 ? -15.540 9.619 21.120 1.00 77.31 87 GLN A C 1
ATOM 660 O O . GLN A 1 87 ? -14.434 9.562 20.583 1.00 77.31 87 GLN A O 1
ATOM 665 N N . ASN A 1 88 ? -16.609 9.007 20.604 1.00 82.56 88 ASN A N 1
ATOM 666 C CA . ASN A 1 88 ? -16.571 8.319 19.318 1.00 82.56 88 ASN A CA 1
ATOM 667 C C . ASN A 1 88 ? -16.501 9.345 18.171 1.00 82.56 88 ASN A C 1
ATOM 669 O O . ASN A 1 88 ? -17.524 9.834 17.690 1.00 82.56 88 ASN A O 1
ATOM 673 N N . GLY A 1 89 ? -15.282 9.656 17.725 1.00 87.44 89 GLY A N 1
ATOM 674 C CA . GLY A 1 89 ? -15.025 10.589 16.626 1.00 87.44 89 GLY A CA 1
ATOM 675 C C . GLY A 1 89 ? -15.505 10.111 15.250 1.00 87.44 89 GLY A C 1
ATOM 676 O O . GLY A 1 89 ? -15.519 10.907 14.313 1.00 87.44 89 GLY A O 1
ATOM 677 N N . CYS A 1 90 ? -15.933 8.851 15.102 1.00 91.06 90 CYS A N 1
ATOM 678 C CA . CYS A 1 90 ? -16.265 8.280 13.797 1.00 91.06 90 CYS A CA 1
ATOM 679 C C . CYS A 1 90 ? -17.446 8.952 13.098 1.00 91.06 90 CYS A C 1
ATOM 681 O O . CYS A 1 90 ? -17.438 9.059 11.870 1.00 91.06 90 CYS A O 1
ATOM 683 N N . LEU A 1 91 ? -18.448 9.426 13.846 1.00 89.56 91 LEU A N 1
ATOM 684 C CA . LEU A 1 91 ? -19.585 10.133 13.249 1.00 89.56 91 LEU A CA 1
ATOM 685 C C . LEU A 1 91 ? -19.141 11.472 12.647 1.00 89.56 91 LEU A C 1
ATOM 687 O O . LEU A 1 91 ? -19.425 11.748 11.484 1.00 89.56 91 LEU A O 1
ATOM 691 N N . ALA A 1 92 ? -18.395 12.272 13.415 1.00 87.44 92 ALA A N 1
ATOM 692 C CA . ALA A 1 92 ? -17.859 13.549 12.947 1.00 87.44 92 ALA A CA 1
ATOM 693 C C . ALA A 1 92 ? -16.906 13.352 11.757 1.00 87.44 92 ALA A C 1
ATOM 695 O O . ALA A 1 92 ? -17.028 14.043 10.749 1.00 87.44 92 ALA A O 1
ATOM 696 N N . PHE A 1 93 ? -16.026 12.350 11.835 1.00 88.94 93 PHE A N 1
ATOM 697 C CA . PHE A 1 93 ? -15.115 11.969 10.756 1.00 88.94 93 PHE A CA 1
ATOM 698 C C . PHE A 1 93 ? -15.859 11.589 9.466 1.00 88.94 93 PHE A C 1
ATOM 700 O O . PHE A 1 93 ? -15.573 12.121 8.394 1.00 88.94 93 PHE A O 1
ATOM 707 N N . SER A 1 94 ? -16.881 10.737 9.569 1.00 89.75 94 SER A N 1
ATOM 708 C CA . SER A 1 94 ? -17.704 10.336 8.421 1.00 89.75 94 SER A CA 1
ATOM 709 C C . SER A 1 94 ? -18.465 11.525 7.824 1.00 89.75 94 SER A C 1
ATOM 711 O O . SER A 1 94 ? -18.550 11.663 6.604 1.00 89.75 94 SER A O 1
ATOM 713 N N . ASN A 1 95 ? -18.986 12.422 8.667 1.00 87.69 95 ASN A N 1
ATOM 714 C CA . ASN A 1 95 ? -19.657 13.645 8.224 1.00 87.69 95 ASN A CA 1
ATOM 715 C C . ASN A 1 95 ? -18.697 14.631 7.547 1.00 87.69 95 ASN A C 1
ATOM 717 O O . ASN A 1 95 ? -19.112 15.353 6.641 1.00 87.69 95 ASN A O 1
ATOM 721 N N . ALA A 1 96 ? -17.434 14.689 7.974 1.00 85.69 96 ALA A N 1
ATOM 722 C CA . ALA A 1 96 ? -16.407 15.487 7.310 1.00 85.69 96 ALA A CA 1
ATOM 723 C C . ALA A 1 96 ? -16.116 14.940 5.903 1.00 85.69 96 ALA A C 1
ATOM 725 O O . ALA A 1 96 ? -16.155 15.701 4.938 1.00 85.69 96 ALA A O 1
ATOM 726 N N . LEU A 1 97 ? -15.953 13.619 5.760 1.00 87.94 97 LEU A N 1
ATOM 727 C CA . LEU A 1 97 ? -15.737 12.976 4.458 1.00 87.94 97 LEU A CA 1
ATOM 728 C C . LEU A 1 97 ? -16.918 13.168 3.495 1.00 87.94 97 LEU A C 1
ATOM 730 O O . LEU A 1 97 ? -16.706 13.484 2.329 1.00 87.94 97 LEU A O 1
ATOM 734 N N . ARG A 1 98 ? -18.165 13.053 3.975 1.00 87.06 98 ARG A N 1
ATOM 735 C CA . ARG A 1 98 ? -19.378 13.278 3.156 1.00 87.06 98 ARG A CA 1
ATOM 736 C C . ARG A 1 98 ? -19.512 14.711 2.636 1.00 87.06 98 ARG A C 1
ATOM 738 O O . ARG A 1 98 ? -20.196 14.939 1.640 1.00 87.06 98 ARG A O 1
ATOM 745 N N . ARG A 1 99 ? -18.924 15.687 3.336 1.00 82.75 99 ARG A N 1
ATOM 746 C CA . ARG A 1 99 ? -18.978 17.101 2.945 1.00 82.75 99 ARG A CA 1
ATOM 747 C C . ARG A 1 99 ? -18.024 17.427 1.794 1.00 82.75 99 ARG A C 1
ATOM 749 O O . ARG A 1 99 ? -18.290 18.404 1.092 1.00 82.75 99 ARG A O 1
ATOM 756 N N . ASP A 1 100 ? -16.971 16.635 1.584 1.00 78.88 100 ASP A N 1
ATOM 757 C CA . ASP A 1 100 ? -16.046 16.828 0.465 1.00 78.88 100 ASP A CA 1
ATOM 758 C C . ASP A 1 100 ? -16.779 16.629 -0.876 1.00 78.88 100 ASP A C 1
ATOM 760 O O . ASP A 1 100 ? -17.569 15.701 -1.062 1.00 78.88 100 ASP A O 1
ATOM 764 N N . VAL A 1 101 ? -16.536 17.548 -1.812 1.00 58.31 101 VAL A N 1
ATOM 765 C CA . VAL A 1 101 ? -17.216 17.650 -3.110 1.00 58.31 101 VAL A CA 1
ATOM 766 C C . VAL A 1 101 ? -17.076 16.361 -3.921 1.00 58.31 101 VAL A C 1
ATOM 768 O O . VAL A 1 101 ? -18.036 15.960 -4.571 1.00 58.31 101 VAL A O 1
ATOM 771 N N . ARG A 1 102 ? -15.947 15.650 -3.814 1.00 64.50 102 ARG A N 1
ATOM 772 C CA . ARG A 1 102 ? -15.748 14.373 -4.523 1.00 64.50 102 ARG A CA 1
ATOM 773 C C . ARG A 1 102 ? -16.604 13.234 -3.968 1.00 64.50 102 ARG A C 1
ATOM 775 O O . ARG A 1 102 ? -17.036 12.373 -4.726 1.00 64.50 102 ARG A O 1
ATOM 782 N N . ALA A 1 103 ? -16.911 13.237 -2.669 1.00 62.28 103 ALA A N 1
ATOM 783 C CA . ALA A 1 103 ? -17.802 12.235 -2.079 1.00 62.28 103 ALA A CA 1
ATOM 784 C C . ALA A 1 103 ? -19.258 12.412 -2.546 1.00 62.28 103 ALA A C 1
ATOM 786 O O . ALA A 1 103 ? -20.026 11.452 -2.559 1.00 62.28 103 ALA A O 1
ATOM 787 N N . LYS A 1 104 ? -19.639 13.623 -2.979 1.00 66.94 104 LYS A N 1
ATOM 788 C CA . LYS A 1 104 ? -20.960 13.877 -3.574 1.00 66.94 104 LYS A CA 1
ATOM 789 C C . LYS A 1 104 ? -21.102 13.282 -4.975 1.00 66.94 104 LYS A C 1
ATOM 791 O O . LYS A 1 104 ? -22.217 12.946 -5.357 1.00 66.94 104 LYS A O 1
ATOM 796 N N . GLU A 1 105 ? -20.004 13.138 -5.719 1.00 80.12 105 GLU A N 1
ATOM 797 C CA . GLU A 1 105 ? -20.011 12.549 -7.068 1.00 80.12 105 GLU A CA 1
ATOM 798 C C . GLU A 1 105 ? -20.289 11.040 -7.039 1.00 80.12 105 GLU A C 1
ATOM 800 O O . GLU A 1 105 ? -20.846 10.495 -7.989 1.00 80.12 105 GLU A O 1
ATOM 805 N N . ASN A 1 106 ? -19.950 10.363 -5.938 1.00 81.44 106 ASN A N 1
ATOM 806 C CA . ASN A 1 106 ? -20.263 8.953 -5.738 1.00 81.44 106 ASN A CA 1
ATOM 807 C C . ASN A 1 106 ? -20.637 8.682 -4.272 1.00 81.44 106 ASN A C 1
ATOM 809 O O . ASN A 1 106 ? -19.791 8.262 -3.477 1.00 81.44 106 ASN A O 1
ATOM 813 N N . PRO A 1 107 ? -21.917 8.879 -3.911 1.00 81.12 107 PRO A N 1
ATOM 814 C CA . PRO A 1 107 ? -22.400 8.636 -2.557 1.00 81.12 107 PRO A CA 1
ATOM 815 C C . PRO A 1 107 ? -22.169 7.202 -2.072 1.00 81.12 107 PRO A C 1
ATOM 817 O O . PRO A 1 107 ? -22.010 7.006 -0.874 1.00 81.12 107 PRO A O 1
ATOM 820 N N . LEU A 1 108 ? -22.097 6.214 -2.974 1.00 85.25 108 LEU A N 1
ATOM 821 C CA . LEU A 1 108 ? -21.852 4.811 -2.618 1.00 85.25 108 LEU A CA 1
ATOM 822 C C . LEU A 1 108 ? -20.414 4.577 -2.130 1.00 85.25 108 LEU A C 1
ATOM 824 O O . LEU A 1 108 ? -20.158 3.638 -1.383 1.00 85.25 108 LEU A O 1
ATOM 828 N N . ALA A 1 109 ? -19.461 5.446 -2.485 1.00 88.25 109 ALA A N 1
ATOM 829 C CA . ALA A 1 109 ? -18.076 5.308 -2.037 1.00 88.25 109 ALA A CA 1
ATOM 830 C C . ALA A 1 109 ? -17.942 5.398 -0.509 1.00 88.25 109 ALA A C 1
ATOM 832 O O . ALA A 1 109 ? -17.086 4.732 0.069 1.00 88.25 109 ALA A O 1
ATOM 833 N N . ILE A 1 110 ? -18.802 6.178 0.161 1.00 90.06 110 ILE A N 1
ATOM 834 C CA . ILE A 1 110 ? -18.785 6.289 1.627 1.00 90.06 110 ILE A CA 1
ATOM 835 C C . ILE A 1 110 ? -19.337 5.038 2.317 1.00 90.06 110 ILE A C 1
ATOM 837 O O . ILE A 1 110 ? -19.043 4.817 3.486 1.00 90.06 110 ILE A O 1
ATOM 841 N N . GLU A 1 111 ? -20.130 4.220 1.622 1.00 92.06 111 GLU A N 1
ATOM 842 C CA . GLU A 1 111 ? -20.692 2.987 2.187 1.00 92.06 111 GLU A CA 1
ATOM 843 C C . GLU A 1 111 ? -19.604 1.940 2.437 1.00 92.06 111 GLU A C 1
ATOM 845 O O . GLU A 1 111 ? -19.753 1.107 3.323 1.00 92.06 111 GLU A O 1
ATOM 850 N N . LYS A 1 112 ? -18.469 2.045 1.730 1.00 93.88 112 LYS A N 1
ATOM 851 C CA . LYS A 1 112 ? -17.268 1.235 1.965 1.00 93.88 112 LYS A CA 1
ATOM 852 C C . LYS A 1 112 ? -16.521 1.597 3.253 1.00 93.88 112 LYS A C 1
ATOM 854 O O . LYS A 1 112 ? -15.585 0.890 3.620 1.00 93.88 112 LYS A O 1
ATOM 859 N N . LEU A 1 113 ? -16.820 2.741 3.876 1.00 95.19 113 LEU A N 1
ATOM 860 C CA . LEU A 1 113 ? -16.062 3.245 5.020 1.00 95.19 113 LEU A CA 1
ATOM 861 C C . LEU A 1 113 ? -16.515 2.574 6.322 1.00 95.19 113 LEU A C 1
ATOM 863 O O . LEU A 1 113 ? -17.626 2.801 6.797 1.00 95.19 113 LEU A O 1
ATOM 867 N N . HIS A 1 114 ? -15.592 1.874 6.976 1.00 96.00 114 HIS A N 1
ATOM 868 C CA . HIS A 1 114 ? -15.760 1.334 8.321 1.00 96.00 114 HIS A CA 1
ATOM 869 C C . HIS A 1 114 ? -14.847 2.082 9.293 1.00 96.00 114 HIS A C 1
ATOM 871 O O . HIS A 1 114 ? -13.647 1.831 9.368 1.00 96.00 114 HIS A O 1
ATOM 877 N N . CYS A 1 115 ? -15.399 3.022 10.057 1.00 94.88 115 CYS A N 1
ATOM 878 C CA . CYS A 1 115 ? -14.632 3.716 11.089 1.00 94.88 115 CYS A CA 1
ATOM 879 C C . CYS A 1 115 ? -14.728 2.983 12.430 1.00 94.88 115 CYS A C 1
ATOM 881 O O . CYS A 1 115 ? -15.824 2.673 12.900 1.00 94.88 115 CYS A O 1
ATOM 883 N N . VAL A 1 116 ? -13.579 2.749 13.061 1.00 94.75 116 VAL A N 1
ATOM 884 C CA . VAL A 1 116 ? -13.460 2.062 14.347 1.00 94.75 116 VAL A CA 1
ATOM 885 C C . VAL A 1 116 ? -12.751 2.981 15.338 1.00 94.75 116 VAL A C 1
ATOM 887 O O . VAL A 1 116 ? -11.578 3.298 15.133 1.00 94.75 116 VAL A O 1
ATOM 890 N N . PRO A 1 117 ? -13.419 3.411 16.420 1.00 93.19 117 PRO A N 1
ATOM 891 C CA . PRO A 1 117 ? -12.777 4.228 17.436 1.00 93.19 117 PRO A CA 1
ATOM 892 C C . PRO A 1 117 ? -11.798 3.380 18.260 1.00 93.19 117 PRO A C 1
ATOM 894 O O . PRO A 1 117 ? -12.148 2.303 18.745 1.00 93.19 117 PRO A O 1
ATOM 897 N N . ILE A 1 118 ? -10.588 3.889 18.464 1.00 91.56 118 ILE A N 1
ATOM 898 C CA . ILE A 1 118 ? -9.542 3.272 19.291 1.00 91.56 118 ILE A CA 1
ATOM 899 C C . ILE A 1 118 ? -9.018 4.277 20.320 1.00 91.56 118 ILE A C 1
ATOM 901 O O . ILE A 1 118 ? -9.101 5.477 20.114 1.00 91.56 118 ILE A O 1
ATOM 905 N N . TYR A 1 119 ? -8.479 3.818 21.446 1.00 89.06 119 TYR A N 1
ATOM 906 C CA . TYR A 1 119 ? -8.143 4.710 22.568 1.00 89.06 119 TYR A CA 1
ATOM 907 C C . TYR A 1 119 ? -6.922 5.621 22.329 1.00 89.06 119 TYR A C 1
ATOM 909 O O . TYR A 1 119 ? -6.812 6.686 22.929 1.00 89.06 119 TYR A O 1
ATOM 917 N N . ALA A 1 120 ? -5.986 5.189 21.489 1.00 90.62 120 ALA A N 1
ATOM 918 C CA . ALA A 1 120 ? -4.736 5.888 21.208 1.00 90.62 120 ALA A CA 1
ATOM 919 C C . ALA A 1 120 ? -4.342 5.660 19.746 1.00 90.62 120 ALA A C 1
ATOM 921 O O . ALA A 1 120 ? -4.920 4.791 19.098 1.00 90.62 120 ALA A O 1
ATOM 922 N N . GLN A 1 121 ? -3.344 6.387 19.239 1.00 90.81 121 GLN A N 1
ATOM 923 C CA . GLN A 1 121 ? -2.765 6.105 17.922 1.00 90.81 121 GLN A CA 1
ATOM 924 C C . GLN A 1 121 ? -2.417 4.604 17.778 1.00 90.81 121 GLN A C 1
ATOM 926 O O . GLN A 1 121 ? -1.691 4.069 18.626 1.00 90.81 121 GLN A O 1
ATOM 931 N N . PRO A 1 122 ? -2.892 3.917 16.720 1.00 94.06 122 PRO A N 1
ATOM 932 C CA . PRO A 1 122 ? -2.711 2.482 16.591 1.00 94.06 122 PRO A CA 1
ATOM 933 C C . PRO A 1 122 ? -1.274 2.153 16.207 1.00 94.06 122 PRO A C 1
ATOM 935 O O . PRO A 1 122 ? -0.597 2.862 15.452 1.00 94.06 122 PRO A O 1
ATOM 938 N N . LYS A 1 123 ? -0.823 1.023 16.726 1.00 95.31 123 LYS A N 1
ATOM 939 C CA . LYS A 1 123 ? 0.457 0.397 16.425 1.00 95.31 123 LYS A CA 1
ATOM 940 C C . LYS A 1 123 ? 0.259 -0.712 15.400 1.00 95.31 123 LYS A C 1
ATOM 942 O O . LYS A 1 123 ? -0.854 -1.199 15.221 1.00 95.31 123 LYS A O 1
ATOM 947 N N . TYR A 1 124 ? 1.341 -1.176 14.775 1.00 96.00 124 TYR A N 1
ATOM 948 C CA . TYR A 1 124 ? 1.276 -2.315 13.848 1.00 96.00 124 TYR A CA 1
ATOM 949 C C . TYR A 1 124 ? 0.578 -3.536 14.460 1.00 96.00 124 TYR A C 1
ATOM 951 O O . TYR A 1 124 ? -0.247 -4.161 13.799 1.00 96.00 124 TYR A O 1
ATOM 959 N N . LYS A 1 125 ? 0.843 -3.839 15.737 1.00 96.81 125 LYS A N 1
ATOM 960 C CA . LYS A 1 125 ? 0.166 -4.941 16.434 1.00 96.81 125 LYS A CA 1
ATOM 961 C C . LYS A 1 125 ? -1.355 -4.772 16.466 1.00 96.81 125 LYS A C 1
ATOM 963 O O . LYS A 1 125 ? -2.059 -5.757 16.313 1.00 96.81 125 LYS A O 1
ATOM 968 N N . ASP A 1 126 ? -1.856 -3.546 16.634 1.00 96.50 126 ASP A N 1
ATOM 969 C CA . ASP A 1 126 ? -3.289 -3.290 16.789 1.00 96.50 126 ASP A CA 1
ATOM 970 C C . ASP A 1 126 ? -4.005 -3.532 15.456 1.00 96.50 126 ASP A C 1
ATOM 972 O O . ASP A 1 126 ? -5.080 -4.122 15.427 1.00 96.50 126 ASP A O 1
ATOM 976 N N . PHE A 1 127 ? -3.366 -3.165 14.342 1.00 97.19 127 PHE A N 1
ATOM 977 C CA . PHE A 1 127 ? -3.860 -3.477 13.003 1.00 97.19 127 PHE A CA 1
ATOM 978 C C . PHE A 1 127 ? -3.871 -4.967 12.694 1.00 97.19 127 PHE A C 1
ATOM 980 O O . PHE A 1 127 ? -4.844 -5.461 12.133 1.00 97.19 127 PHE A O 1
ATOM 987 N N . LEU A 1 128 ? -2.790 -5.674 13.027 1.00 96.56 128 LEU A N 1
ATOM 988 C CA . LEU A 1 128 ? -2.695 -7.101 12.741 1.00 96.56 128 LEU A CA 1
ATOM 989 C C . LEU A 1 128 ? -3.665 -7.910 13.605 1.00 96.56 128 LEU A C 1
ATOM 991 O O . LEU A 1 128 ? -4.335 -8.780 13.067 1.00 96.56 128 LEU A O 1
ATOM 995 N N . ILE A 1 129 ? -3.832 -7.560 14.885 1.00 96.31 129 ILE A N 1
ATOM 996 C CA . ILE A 1 129 ? -4.869 -8.149 15.747 1.00 96.31 129 ILE A CA 1
ATOM 997 C C . ILE A 1 129 ? -6.261 -7.849 15.182 1.00 96.31 129 ILE A C 1
ATOM 999 O O . ILE A 1 129 ? -7.070 -8.756 15.035 1.00 96.31 129 ILE A O 1
ATOM 1003 N N . TYR A 1 130 ? -6.538 -6.595 14.807 1.00 96.62 130 TYR A N 1
ATOM 1004 C CA . TYR A 1 130 ? -7.823 -6.223 14.210 1.00 96.62 130 TYR A CA 1
ATOM 1005 C C . TYR A 1 130 ? -8.124 -7.034 12.940 1.00 96.62 130 TYR A C 1
ATOM 1007 O O . TYR A 1 130 ? -9.236 -7.531 12.764 1.00 96.62 130 TYR A O 1
ATOM 1015 N N . ALA A 1 131 ? -7.132 -7.187 12.062 1.00 96.00 131 ALA A N 1
ATOM 1016 C CA . ALA A 1 131 ? -7.253 -7.978 10.846 1.00 96.00 131 ALA A CA 1
ATOM 1017 C C . ALA A 1 131 ? -7.495 -9.466 11.147 1.00 96.00 131 ALA A C 1
ATOM 1019 O O . ALA A 1 131 ? -8.375 -10.072 10.536 1.00 96.00 131 ALA A O 1
ATOM 1020 N N . ASP A 1 132 ? -6.757 -10.034 12.102 1.00 94.62 132 ASP A N 1
ATOM 1021 C CA . ASP A 1 132 ? -6.859 -11.444 12.480 1.00 94.62 132 ASP A CA 1
ATOM 1022 C C . ASP A 1 132 ? -8.192 -11.768 13.164 1.00 94.62 132 ASP A C 1
ATOM 1024 O O . ASP A 1 132 ? -8.778 -12.812 12.921 1.00 94.62 132 ASP A O 1
ATOM 1028 N N . GLU A 1 133 ? -8.736 -10.850 13.963 1.00 95.50 133 GLU A N 1
ATOM 1029 C CA . GLU A 1 133 ? -9.996 -11.079 14.674 1.00 95.50 133 GLU A CA 1
ATOM 1030 C C . GLU A 1 133 ? -11.231 -10.800 13.807 1.00 95.50 133 GLU A C 1
ATOM 1032 O O . GLU A 1 133 ? -12.226 -11.527 13.879 1.00 95.50 133 GLU A O 1
ATOM 1037 N N . LEU A 1 134 ? -11.200 -9.736 12.996 1.00 96.12 134 LEU A N 1
ATOM 1038 C CA . LEU A 1 134 ? -12.403 -9.194 12.353 1.00 96.12 134 LEU A CA 1
ATOM 1039 C C . LEU A 1 134 ? -12.408 -9.332 10.830 1.00 96.12 134 LEU A C 1
ATOM 1041 O O . LEU A 1 134 ? -13.477 -9.267 10.225 1.00 96.12 134 LEU A O 1
ATOM 1045 N N . LEU A 1 135 ? -11.253 -9.572 10.204 1.00 94.50 135 LEU A N 1
ATOM 1046 C CA . LEU A 1 135 ? -11.107 -9.662 8.747 1.00 94.50 135 LEU A CA 1
ATOM 1047 C C . LEU A 1 135 ? -10.631 -11.051 8.282 1.00 94.50 135 LEU A C 1
ATOM 1049 O O . LEU A 1 135 ? -10.087 -11.181 7.189 1.00 94.50 135 LEU A O 1
ATOM 1053 N N . THR A 1 136 ? -10.912 -12.107 9.057 1.00 91.81 136 THR A N 1
ATOM 1054 C CA . THR A 1 136 ? -10.471 -13.509 8.840 1.00 91.81 136 THR A CA 1
ATOM 1055 C C . THR A 1 136 ? -10.748 -14.119 7.459 1.00 91.81 136 THR A C 1
ATOM 1057 O O . THR A 1 136 ? -10.173 -15.146 7.103 1.00 91.81 136 THR A O 1
ATOM 1060 N N . ARG A 1 137 ? -11.664 -13.540 6.677 1.00 89.56 137 ARG A N 1
ATOM 1061 C CA . ARG A 1 137 ? -12.050 -14.024 5.339 1.00 89.56 137 ARG A CA 1
ATOM 1062 C C . ARG A 1 137 ? -11.611 -13.098 4.209 1.00 89.56 137 ARG A C 1
ATOM 1064 O O . ARG A 1 137 ? -11.986 -13.324 3.064 1.00 89.56 137 ARG A O 1
ATOM 1071 N N . HIS A 1 138 ? -10.839 -12.068 4.525 1.00 92.38 138 HIS A N 1
ATOM 1072 C CA . HIS A 1 138 ? -10.427 -11.050 3.575 1.00 92.38 138 HIS A CA 1
ATOM 1073 C C . HIS A 1 138 ? -8.932 -11.138 3.286 1.00 92.38 138 HIS A C 1
ATOM 1075 O O . HIS A 1 138 ? -8.130 -11.569 4.114 1.00 92.38 138 HIS A O 1
ATOM 1081 N N . THR A 1 139 ? -8.548 -10.670 2.101 1.00 94.94 139 THR A N 1
ATOM 1082 C CA . THR A 1 139 ? -7.176 -10.215 1.881 1.00 94.94 139 THR A CA 1
ATOM 1083 C C . THR A 1 139 ? -7.086 -8.788 2.386 1.00 94.94 139 THR A C 1
ATOM 1085 O O . THR A 1 139 ? -7.787 -7.902 1.893 1.00 94.94 139 THR A O 1
ATOM 1088 N N . VAL A 1 140 ? -6.231 -8.578 3.377 1.00 96.44 140 VAL A N 1
ATOM 1089 C CA . VAL A 1 140 ? -6.079 -7.294 4.050 1.00 96.44 140 VAL A CA 1
ATOM 1090 C C . VAL A 1 140 ? -4.878 -6.572 3.471 1.00 96.44 140 VAL A C 1
ATOM 1092 O O . VAL A 1 140 ? -3.797 -7.139 3.327 1.00 96.44 140 VAL A O 1
ATOM 1095 N N . MET A 1 141 ? -5.084 -5.305 3.141 1.00 97.19 141 MET A N 1
ATOM 1096 C CA . MET A 1 141 ? -4.061 -4.354 2.757 1.00 97.19 141 MET A CA 1
ATOM 1097 C C . MET A 1 141 ? -3.922 -3.324 3.876 1.00 97.19 141 MET A C 1
ATOM 1099 O O . MET A 1 141 ? -4.774 -2.459 4.022 1.00 97.19 141 MET A O 1
ATOM 1103 N N . LEU A 1 142 ? -2.859 -3.403 4.667 1.00 97.06 142 LEU A N 1
ATOM 1104 C CA . LEU A 1 142 ? -2.520 -2.403 5.678 1.00 97.06 142 LEU A CA 1
ATOM 1105 C C . LEU A 1 142 ? -1.687 -1.295 5.033 1.00 97.06 142 LEU A C 1
ATOM 1107 O O . LEU A 1 142 ? -0.647 -1.613 4.463 1.00 97.06 142 LEU A O 1
ATOM 1111 N N . ALA A 1 143 ? -2.093 -0.028 5.146 1.00 95.94 143 ALA A N 1
ATOM 1112 C CA . ALA A 1 143 ? -1.335 1.101 4.605 1.00 95.94 143 ALA A CA 1
ATOM 1113 C C . ALA A 1 143 ? -1.328 2.346 5.509 1.00 95.94 143 ALA A C 1
ATOM 1115 O O . ALA A 1 143 ? -2.210 2.529 6.352 1.00 95.94 143 ALA A O 1
ATOM 1116 N N . ASN A 1 144 ? -0.349 3.235 5.307 1.00 93.25 144 ASN A N 1
ATOM 1117 C CA . ASN A 1 144 ? -0.436 4.603 5.826 1.00 93.25 144 ASN A CA 1
ATOM 1118 C C . ASN A 1 144 ? -1.607 5.355 5.157 1.00 93.25 144 ASN A C 1
ATOM 1120 O O . ASN A 1 144 ? -1.953 5.108 4.002 1.00 93.25 144 ASN A O 1
ATOM 1124 N N . ALA A 1 145 ? -2.249 6.269 5.890 1.00 93.38 145 ALA A N 1
ATOM 1125 C CA . ALA A 1 145 ? -3.472 6.948 5.435 1.00 93.38 145 ALA A CA 1
ATOM 1126 C C . ALA A 1 145 ? -3.272 7.952 4.291 1.00 93.38 145 ALA A C 1
ATOM 1128 O O . ALA A 1 145 ? -4.239 8.349 3.649 1.00 93.38 145 ALA A O 1
ATOM 1129 N N . ASP A 1 146 ? -2.036 8.358 4.034 1.00 93.25 146 ASP A N 1
ATOM 1130 C CA . ASP A 1 146 ? -1.621 9.185 2.904 1.00 93.25 146 ASP A CA 1
ATOM 1131 C C . ASP A 1 146 ? -1.157 8.347 1.698 1.00 93.25 146 ASP A C 1
ATOM 1133 O O . ASP A 1 146 ? -0.625 8.900 0.738 1.00 93.25 146 ASP A O 1
ATOM 1137 N N . VAL A 1 147 ? -1.372 7.026 1.693 1.00 94.31 147 VAL A N 1
ATOM 1138 C CA . VAL A 1 147 ? -1.095 6.169 0.531 1.00 94.31 147 VAL A CA 1
ATOM 1139 C C . VAL A 1 147 ? -2.337 6.016 -0.342 1.00 94.31 147 VAL A C 1
ATOM 1141 O O . VAL A 1 147 ? -3.419 5.702 0.147 1.00 94.31 147 VAL A O 1
ATOM 1144 N N . VAL A 1 148 ? -2.174 6.172 -1.656 1.00 95.38 148 VAL A N 1
ATOM 1145 C CA . VAL A 1 148 ? -3.232 6.034 -2.664 1.00 95.38 148 VAL A CA 1
ATOM 1146 C C . VAL A 1 148 ? -2.917 4.945 -3.672 1.00 95.38 148 VAL A C 1
ATOM 1148 O O . VAL A 1 148 ? -1.794 4.848 -4.164 1.00 95.38 148 VAL A O 1
ATOM 1151 N N . PHE A 1 149 ? -3.939 4.182 -4.049 1.00 95.25 149 PHE A N 1
ATOM 1152 C CA . PHE A 1 149 ? -3.852 3.142 -5.072 1.00 95.25 149 PHE A CA 1
ATOM 1153 C C . PHE A 1 149 ? -4.614 3.549 -6.333 1.00 95.25 149 PHE A C 1
ATOM 1155 O O . PHE A 1 149 ? -5.696 4.134 -6.257 1.00 95.25 149 PHE A O 1
ATOM 1162 N N . ASP A 1 150 ? -4.073 3.205 -7.500 1.00 92.75 150 ASP A N 1
ATOM 1163 C CA . ASP A 1 150 ? -4.752 3.382 -8.787 1.00 92.75 150 ASP A CA 1
ATOM 1164 C C . ASP A 1 150 ? -5.377 2.067 -9.292 1.00 92.75 150 ASP A C 1
ATOM 1166 O O . ASP A 1 150 ? -5.571 1.101 -8.546 1.00 92.75 150 ASP A O 1
ATOM 1170 N N . GLU A 1 151 ? -5.723 2.027 -10.580 1.00 90.94 151 GLU A N 1
ATOM 1171 C CA . GLU A 1 151 ? -6.323 0.856 -11.217 1.00 90.94 151 GLU A CA 1
ATOM 1172 C C . GLU A 1 151 ? -5.413 -0.376 -11.268 1.00 90.94 151 GLU A C 1
ATOM 1174 O O . GLU A 1 151 ? -5.906 -1.483 -11.485 1.00 90.94 151 GLU A O 1
ATOM 1179 N N . THR A 1 152 ? -4.103 -0.228 -11.047 1.00 91.56 152 THR A N 1
ATOM 1180 C CA . THR A 1 152 ? -3.169 -1.362 -11.023 1.00 91.56 152 THR A CA 1
ATOM 1181 C C . THR A 1 152 ? -3.413 -2.300 -9.841 1.00 91.56 152 THR A C 1
ATOM 1183 O O . THR A 1 152 ? -3.006 -3.461 -9.879 1.00 91.56 152 THR A O 1
ATOM 1186 N N . LEU A 1 153 ? -4.175 -1.861 -8.834 1.00 93.12 153 LEU A N 1
ATOM 1187 C CA . LEU A 1 153 ? -4.635 -2.718 -7.746 1.00 93.12 153 LEU A CA 1
ATOM 1188 C C . LEU A 1 153 ? -5.421 -3.947 -8.245 1.00 93.12 153 LEU A C 1
ATOM 1190 O O . LEU A 1 153 ? -5.366 -5.001 -7.617 1.00 93.12 153 LEU A O 1
ATOM 1194 N N . ARG A 1 154 ? -6.043 -3.875 -9.433 1.00 91.69 154 ARG A N 1
ATOM 1195 C CA . ARG A 1 154 ? -6.715 -5.006 -10.111 1.00 91.69 154 ARG A CA 1
ATOM 1196 C C . ARG A 1 154 ? -5.824 -6.221 -10.389 1.00 91.69 154 ARG A C 1
ATOM 1198 O O . ARG A 1 154 ? -6.319 -7.270 -10.823 1.00 91.69 154 ARG A O 1
ATOM 1205 N N . PHE A 1 155 ? -4.507 -6.056 -10.273 1.00 90.12 155 PHE A N 1
ATOM 1206 C CA . PHE A 1 155 ? -3.541 -7.133 -10.440 1.00 90.12 155 PHE A CA 1
ATOM 1207 C C . PHE A 1 155 ? -3.327 -7.929 -9.153 1.00 90.12 155 PHE A C 1
ATOM 1209 O O . PHE A 1 155 ? -2.865 -9.062 -9.247 1.00 90.12 155 PHE A O 1
ATOM 1216 N N . VAL A 1 156 ? -3.706 -7.409 -7.982 1.00 91.88 156 VAL A N 1
ATOM 1217 C CA . VAL A 1 156 ? -3.728 -8.195 -6.744 1.00 91.88 156 VAL A CA 1
ATOM 1218 C C . VAL A 1 156 ? -4.894 -9.176 -6.816 1.00 91.88 156 VAL A C 1
ATOM 1220 O O . VAL A 1 156 ? -6.056 -8.787 -6.892 1.00 91.88 156 VAL A O 1
ATOM 1223 N N . VAL A 1 157 ? -4.584 -10.468 -6.811 1.00 88.88 157 VAL A N 1
ATOM 1224 C CA . VAL A 1 157 ? -5.571 -11.545 -6.804 1.00 88.88 157 VAL A CA 1
ATOM 1225 C C . VAL A 1 157 ? -5.485 -12.252 -5.464 1.00 88.88 157 VAL A C 1
ATOM 1227 O O . VAL A 1 157 ? -4.671 -13.155 -5.290 1.00 88.88 157 VAL A O 1
ATOM 1230 N N . ALA A 1 158 ? -6.364 -11.846 -4.546 1.00 82.06 158 ALA A N 1
ATOM 1231 C CA . ALA A 1 158 ? -6.522 -12.387 -3.194 1.00 82.06 158 ALA A CA 1
ATOM 1232 C C . ALA A 1 158 ? -6.360 -13.917 -3.127 1.00 82.06 158 ALA A C 1
ATOM 1234 O O . ALA A 1 158 ? -5.483 -14.432 -2.442 1.00 82.06 158 ALA A O 1
ATOM 1235 N N . ALA A 1 159 ? -7.130 -14.642 -3.945 1.00 79.75 159 ALA A N 1
ATOM 1236 C CA . ALA A 1 159 ? -7.139 -16.107 -3.985 1.00 79.75 159 ALA A CA 1
ATOM 1237 C C . ALA A 1 159 ? -5.819 -16.762 -4.445 1.00 79.75 159 ALA A C 1
ATOM 1239 O O . ALA A 1 159 ? -5.690 -17.982 -4.400 1.00 79.75 159 ALA A O 1
ATOM 1240 N N . ARG A 1 160 ? -4.857 -15.983 -4.949 1.00 84.62 160 ARG A N 1
ATOM 1241 C CA . ARG A 1 160 ? -3.545 -16.466 -5.405 1.00 84.62 160 ARG A CA 1
ATOM 1242 C C . ARG A 1 160 ? -2.415 -16.129 -4.441 1.00 84.62 160 ARG A C 1
ATOM 1244 O O . ARG A 1 160 ? -1.274 -16.464 -4.753 1.00 84.62 160 ARG A O 1
ATOM 1251 N N . LEU A 1 161 ? -2.691 -15.427 -3.343 1.00 90.69 161 LEU A N 1
ATOM 1252 C CA . LEU A 1 161 ? -1.685 -15.145 -2.330 1.00 90.69 161 LEU A CA 1
ATOM 1253 C C . LEU A 1 161 ? -1.579 -16.362 -1.395 1.00 90.69 161 LEU A C 1
ATOM 1255 O O . LEU A 1 161 ? -2.580 -16.714 -0.770 1.00 90.69 161 LEU A O 1
ATOM 1259 N N . PRO A 1 162 ? -0.419 -17.039 -1.316 1.00 92.81 162 PRO A N 1
ATOM 1260 C CA . PRO A 1 162 ? -0.249 -18.155 -0.392 1.00 92.81 162 PRO A CA 1
ATOM 1261 C C . PRO A 1 162 ? -0.455 -17.716 1.071 1.00 92.81 162 PRO A C 1
ATOM 1263 O O . PRO A 1 162 ? -0.094 -16.585 1.404 1.00 92.81 162 PRO A O 1
ATOM 1266 N N . PRO A 1 163 ? -0.993 -18.579 1.955 1.00 91.12 163 PRO A N 1
ATOM 1267 C CA . PRO A 1 163 ? -1.235 -18.229 3.362 1.00 91.12 163 PRO A CA 1
ATOM 1268 C C . PRO A 1 163 ? 0.028 -17.812 4.130 1.00 91.12 163 PRO A C 1
ATOM 1270 O O . PRO A 1 163 ? -0.031 -17.010 5.053 1.00 91.12 163 PRO A O 1
ATOM 1273 N N . ASP A 1 164 ? 1.183 -18.338 3.733 1.00 94.06 164 ASP A N 1
ATOM 1274 C CA . ASP A 1 164 ? 2.506 -18.062 4.294 1.00 94.06 164 ASP A CA 1
ATOM 1275 C C . ASP A 1 164 ? 3.250 -16.950 3.534 1.00 94.06 164 ASP A C 1
ATOM 1277 O O . ASP A 1 164 ? 4.474 -16.860 3.585 1.00 94.06 164 ASP A O 1
ATOM 1281 N N . SER A 1 165 ? 2.538 -16.100 2.793 1.00 94.81 165 SER A N 1
ATOM 1282 C CA . SER A 1 165 ? 3.131 -15.036 1.983 1.00 94.81 165 SER A CA 1
ATOM 1283 C C . SER A 1 165 ? 2.482 -13.682 2.247 1.00 94.81 165 SER A C 1
ATOM 1285 O O . SER A 1 165 ? 1.278 -13.573 2.470 1.00 94.81 165 SER A O 1
ATOM 1287 N N . ALA A 1 166 ? 3.285 -12.623 2.168 1.00 95.56 166 ALA A N 1
ATOM 1288 C CA . ALA A 1 166 ? 2.814 -11.246 2.192 1.00 95.56 166 ALA A CA 1
ATOM 1289 C C . ALA A 1 166 ? 3.481 -10.419 1.090 1.00 95.56 166 ALA A C 1
ATOM 1291 O O . ALA A 1 166 ? 4.635 -10.635 0.708 1.00 95.56 166 ALA A O 1
ATOM 1292 N N . LEU A 1 167 ? 2.749 -9.430 0.589 1.00 94.69 167 LEU A N 1
ATOM 1293 C CA . LEU A 1 167 ? 3.281 -8.413 -0.304 1.00 94.69 167 LEU A CA 1
ATOM 1294 C C . LEU A 1 167 ? 3.679 -7.196 0.522 1.00 94.69 167 LEU A C 1
ATOM 1296 O O . LEU A 1 167 ? 2.910 -6.757 1.371 1.00 94.69 167 LEU A O 1
ATOM 1300 N N . VAL A 1 168 ? 4.843 -6.623 0.245 1.00 93.19 168 VAL A N 1
ATOM 1301 C CA . VAL A 1 168 ? 5.266 -5.326 0.786 1.00 93.19 168 VAL A CA 1
ATOM 1302 C C . VAL A 1 168 ? 5.376 -4.349 -0.375 1.00 93.19 168 VAL A C 1
ATOM 1304 O O . VAL A 1 168 ? 6.229 -4.514 -1.246 1.00 93.19 168 VAL A O 1
ATOM 1307 N N . LEU A 1 169 ? 4.470 -3.372 -0.464 1.00 91.25 169 LEU A N 1
ATOM 1308 C CA . LEU A 1 169 ? 4.486 -2.429 -1.585 1.00 91.25 169 LEU A CA 1
ATOM 1309 C C . LEU A 1 169 ? 5.375 -1.251 -1.232 1.00 91.25 169 LEU A C 1
ATOM 1311 O O . LEU A 1 169 ? 5.077 -0.469 -0.325 1.00 91.25 169 LEU A O 1
ATOM 1315 N N . ALA A 1 170 ? 6.454 -1.111 -1.993 1.00 88.00 170 ALA A N 1
ATOM 1316 C CA . ALA A 1 170 ? 7.207 0.125 -1.980 1.00 88.00 170 ALA A CA 1
ATOM 1317 C C . ALA A 1 170 ? 6.387 1.262 -2.600 1.00 88.00 170 ALA A C 1
ATOM 1319 O O . ALA A 1 170 ? 5.761 1.087 -3.653 1.00 88.00 170 ALA A O 1
ATOM 1320 N N . VAL A 1 171 ? 6.420 2.429 -1.962 1.00 87.69 171 VAL A N 1
ATOM 1321 C CA . VAL A 1 171 ? 5.653 3.587 -2.415 1.00 87.69 171 VAL A CA 1
ATOM 1322 C C . VAL A 1 171 ? 6.370 4.411 -3.477 1.00 87.69 171 VAL A C 1
ATOM 1324 O O . VAL A 1 171 ? 7.596 4.450 -3.579 1.00 87.69 171 VAL A O 1
ATOM 1327 N N . LYS A 1 172 ? 5.580 5.120 -4.275 1.00 87.31 172 LYS A N 1
ATOM 1328 C CA . LYS A 1 172 ? 6.019 6.029 -5.332 1.00 87.31 172 LYS A CA 1
ATOM 1329 C C . LYS A 1 172 ? 5.549 7.449 -5.029 1.00 87.31 172 LYS A C 1
ATOM 1331 O O . LYS A 1 172 ? 4.542 7.615 -4.341 1.00 87.31 172 LYS A O 1
ATOM 1336 N N . PRO A 1 173 ? 6.230 8.481 -5.550 1.00 87.88 173 PRO A N 1
ATOM 1337 C CA . PRO A 1 173 ? 5.635 9.807 -5.603 1.00 87.88 173 PRO A CA 1
ATOM 1338 C C . PRO A 1 173 ? 4.383 9.770 -6.491 1.00 87.88 173 PRO A C 1
ATOM 1340 O O . PRO A 1 173 ? 4.338 8.982 -7.445 1.00 87.88 173 PRO A O 1
ATOM 1343 N N . PRO A 1 174 ? 3.367 10.597 -6.204 1.00 89.06 174 PRO A N 1
ATOM 1344 C CA . PRO A 1 174 ? 2.198 10.695 -7.061 1.00 89.06 174 PRO A CA 1
ATOM 1345 C C . PRO A 1 174 ? 2.596 11.158 -8.476 1.00 89.06 174 PRO A C 1
ATOM 1347 O O . PRO A 1 174 ? 3.553 11.921 -8.636 1.00 89.06 174 PRO A O 1
ATOM 1350 N N . PRO A 1 175 ? 1.880 10.709 -9.522 1.00 85.50 175 PRO A N 1
ATOM 1351 C CA . PRO A 1 175 ? 2.167 11.124 -10.889 1.00 85.50 175 PRO A CA 1
ATOM 1352 C C . PRO A 1 175 ? 1.826 12.608 -11.099 1.00 85.50 175 PRO A C 1
ATOM 1354 O O . PRO A 1 175 ? 0.820 13.096 -10.577 1.00 85.50 175 PRO A O 1
ATOM 1357 N N . LEU A 1 176 ? 2.637 13.297 -11.911 1.00 78.50 176 LEU A N 1
ATOM 1358 C CA . LEU A 1 176 ? 2.408 14.693 -12.312 1.00 78.50 176 LEU A CA 1
ATOM 1359 C C . LEU A 1 176 ? 1.047 14.849 -13.002 1.00 78.50 176 LEU A C 1
ATOM 1361 O O . LEU A 1 176 ? 0.654 13.983 -13.789 1.00 78.50 176 LEU A O 1
ATOM 1365 N N . GLY A 1 177 ? 0.314 15.924 -12.700 1.00 79.19 177 GLY A N 1
ATOM 1366 C CA . GLY A 1 177 ? -1.050 16.150 -13.203 1.00 79.19 177 GLY A CA 1
ATOM 1367 C C . GLY A 1 177 ? -2.068 15.077 -12.776 1.00 79.19 177 GLY A C 1
ATOM 1368 O O . GLY A 1 177 ? -3.183 15.005 -13.303 1.00 79.19 177 GLY A O 1
ATOM 1369 N N . GLY A 1 178 ? -1.681 14.201 -11.846 1.00 85.44 178 GLY A N 1
ATOM 1370 C CA . GLY A 1 178 ? -2.448 13.039 -11.428 1.00 85.44 178 GLY A CA 1
ATOM 1371 C C . GLY A 1 178 ? -3.565 13.350 -10.437 1.00 85.44 178 GLY A C 1
ATOM 1372 O O . GLY A 1 178 ? -4.019 14.483 -10.275 1.00 85.44 178 GLY A O 1
ATOM 1373 N N . ALA A 1 179 ? -4.014 12.302 -9.741 1.00 85.50 179 ALA A N 1
ATOM 1374 C CA . ALA A 1 179 ? -5.038 12.419 -8.703 1.00 85.50 179 ALA A CA 1
ATOM 1375 C C . ALA A 1 179 ? -4.607 13.343 -7.550 1.00 85.50 179 ALA A C 1
ATOM 1377 O O . ALA A 1 179 ? -5.455 14.041 -7.009 1.00 85.50 179 ALA A O 1
ATOM 1378 N N . TYR A 1 180 ? -3.308 13.417 -7.244 1.00 87.75 180 TYR A N 1
ATOM 1379 C CA . TYR A 1 180 ? -2.763 14.354 -6.257 1.00 87.75 180 TYR A CA 1
ATOM 1380 C C . TYR A 1 180 ? -3.001 15.815 -6.664 1.00 87.75 180 TYR A C 1
ATOM 1382 O O . TYR A 1 180 ? -3.625 16.566 -5.920 1.00 87.75 180 TYR A O 1
ATOM 1390 N N . TYR A 1 181 ? -2.605 16.197 -7.885 1.00 86.69 181 TYR A N 1
ATOM 1391 C CA . TYR A 1 181 ? 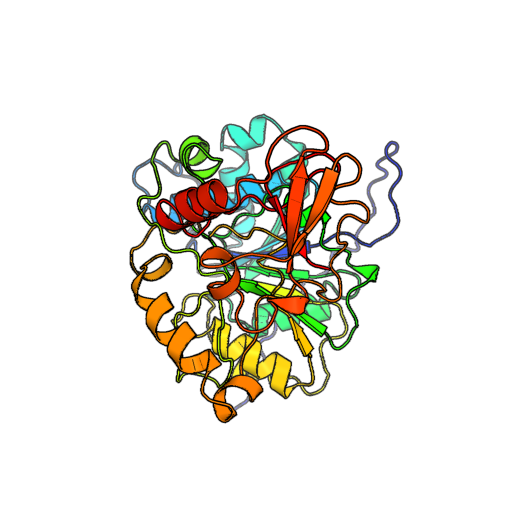-2.815 17.551 -8.409 1.00 86.69 181 TYR A CA 1
ATOM 1392 C C . TYR A 1 181 ? -4.303 17.911 -8.498 1.00 86.69 181 TYR A C 1
ATOM 1394 O O . TYR A 1 181 ? -4.708 18.983 -8.061 1.00 86.69 181 TYR A O 1
ATOM 1402 N N . ARG A 1 182 ? -5.155 16.998 -8.986 1.00 85.75 182 ARG A N 1
ATOM 1403 C CA . ARG A 1 182 ? -6.621 17.196 -8.965 1.00 85.75 182 ARG A CA 1
ATOM 1404 C C . ARG A 1 182 ? -7.176 17.298 -7.541 1.00 85.75 182 ARG A C 1
ATOM 1406 O O . ARG A 1 182 ? -8.195 17.941 -7.315 1.00 85.75 182 ARG A O 1
ATOM 1413 N N . GLY A 1 183 ? -6.514 16.617 -6.612 1.00 82.75 183 GLY A N 1
ATOM 1414 C CA . GLY A 1 183 ? -6.834 16.509 -5.200 1.00 82.75 183 GLY A CA 1
ATOM 1415 C C . GLY A 1 183 ? -6.632 17.807 -4.432 1.00 82.75 183 GLY A C 1
ATOM 1416 O O . GLY A 1 183 ? -7.518 18.241 -3.694 1.00 82.75 183 GLY A O 1
ATOM 1417 N N . LEU A 1 184 ? -5.436 18.371 -4.606 1.00 86.44 184 LEU A N 1
ATOM 1418 C CA . LEU A 1 184 ? -4.838 19.391 -3.746 1.00 86.44 184 LEU A CA 1
ATOM 1419 C C . LEU A 1 184 ? -4.470 20.682 -4.490 1.00 86.44 184 LEU A C 1
ATOM 1421 O O . LEU A 1 184 ? -4.143 21.670 -3.838 1.00 86.44 184 LEU A O 1
ATOM 1425 N N . HIS A 1 185 ? -4.576 20.689 -5.823 1.00 87.94 185 HIS A N 1
ATOM 1426 C CA . HIS A 1 185 ? -4.229 21.800 -6.718 1.00 87.94 185 HIS A CA 1
ATOM 1427 C C . HIS A 1 185 ? -2.751 22.219 -6.670 1.00 87.94 185 HIS A C 1
ATOM 1429 O O . HIS A 1 185 ? -2.407 23.357 -6.983 1.00 87.94 185 HIS A O 1
ATOM 1435 N N . GLU A 1 186 ? -1.868 21.282 -6.324 1.00 88.06 186 GLU A N 1
ATOM 1436 C CA . GLU A 1 186 ? -0.418 21.466 -6.301 1.00 88.06 186 GLU A CA 1
ATOM 1437 C C . GLU A 1 186 ? 0.320 20.210 -6.782 1.00 88.06 186 GLU A C 1
ATOM 1439 O O . GLU A 1 186 ? -0.230 19.110 -6.784 1.00 88.06 186 GLU A O 1
ATOM 1444 N N . GLU A 1 187 ? 1.561 20.380 -7.244 1.00 87.06 187 GLU A N 1
ATOM 1445 C CA . GLU A 1 187 ? 2.393 19.276 -7.733 1.00 87.06 187 GLU A CA 1
ATOM 1446 C C . GLU A 1 187 ? 3.354 18.783 -6.654 1.00 87.06 187 GLU A C 1
ATOM 1448 O O . GLU A 1 187 ? 4.072 19.567 -6.025 1.00 87.06 187 GLU A O 1
ATOM 1453 N N . CYS A 1 188 ? 3.454 17.462 -6.522 1.00 85.12 188 CYS A N 1
ATOM 1454 C CA . CYS A 1 188 ? 4.470 16.841 -5.689 1.00 85.12 188 CYS A CA 1
ATOM 1455 C C . CYS A 1 188 ? 5.833 16.957 -6.375 1.00 85.12 188 CYS A C 1
ATOM 1457 O O . CYS A 1 188 ? 6.160 16.210 -7.295 1.00 85.12 188 CYS A O 1
ATOM 1459 N N . ARG A 1 189 ? 6.673 17.897 -5.930 1.00 79.81 189 ARG A N 1
ATOM 1460 C CA . ARG A 1 189 ? 7.991 18.162 -6.552 1.00 79.81 189 ARG A CA 1
ATOM 1461 C C . ARG A 1 189 ? 9.034 17.072 -6.311 1.00 79.81 189 ARG A C 1
ATOM 1463 O O . ARG A 1 189 ? 10.195 17.216 -6.694 1.00 79.81 189 ARG A O 1
ATOM 1470 N N . ALA A 1 190 ? 8.655 16.006 -5.628 1.00 70.12 190 ALA A N 1
ATOM 1471 C CA . ALA A 1 190 ? 9.574 14.996 -5.179 1.00 70.12 190 ALA A CA 1
ATOM 1472 C C . ALA A 1 190 ? 9.604 13.818 -6.166 1.00 70.12 190 ALA A C 1
ATOM 1474 O O . ALA A 1 190 ? 8.580 13.346 -6.641 1.00 70.12 190 ALA A O 1
ATOM 1475 N N . VAL A 1 191 ? 10.811 13.389 -6.539 1.00 67.44 191 VAL A N 1
ATOM 1476 C CA . VAL A 1 191 ? 11.064 12.679 -7.812 1.00 67.44 191 VAL A CA 1
ATOM 1477 C C . VAL A 1 191 ? 11.761 11.324 -7.638 1.00 67.44 191 VAL A C 1
ATOM 1479 O O . VAL A 1 191 ? 12.330 10.789 -8.589 1.00 67.44 191 VAL A O 1
ATOM 1482 N N . GLY A 1 192 ? 11.814 10.790 -6.418 1.00 71.75 192 GLY A N 1
ATOM 1483 C CA . GLY A 1 192 ? 12.440 9.498 -6.139 1.00 71.75 192 GLY A CA 1
ATOM 1484 C C . GLY A 1 192 ? 11.438 8.349 -6.169 1.00 71.75 192 GLY A C 1
ATOM 1485 O O . GLY A 1 192 ? 10.650 8.229 -5.237 1.00 71.75 192 GLY A O 1
ATOM 1486 N N . ASP A 1 193 ? 11.506 7.479 -7.184 1.00 73.38 193 ASP A N 1
ATOM 1487 C CA . ASP A 1 193 ? 10.878 6.151 -7.120 1.00 73.38 193 ASP A CA 1
ATOM 1488 C C . ASP A 1 193 ? 11.557 5.318 -6.030 1.00 73.38 193 ASP A C 1
ATOM 1490 O O . ASP A 1 193 ? 12.786 5.174 -6.050 1.00 73.38 193 ASP A O 1
ATOM 1494 N N . ARG A 1 194 ? 10.777 4.772 -5.094 1.00 75.12 194 ARG A N 1
ATOM 1495 C CA . ARG A 1 194 ? 11.285 3.852 -4.069 1.00 75.12 194 ARG A CA 1
ATOM 1496 C C . ARG A 1 194 ? 10.970 2.401 -4.362 1.00 75.12 194 ARG A C 1
ATOM 1498 O O . ARG A 1 194 ? 11.222 1.561 -3.509 1.00 75.12 194 ARG A O 1
ATOM 1505 N N . CYS A 1 195 ? 10.496 2.080 -5.565 1.00 77.88 195 CYS A N 1
ATOM 1506 C CA . CYS A 1 195 ? 10.388 0.706 -6.028 1.00 77.88 195 CYS A CA 1
ATOM 1507 C C . CYS A 1 195 ? 11.779 0.067 -6.159 1.00 77.88 195 CYS A C 1
ATOM 1509 O O . CYS A 1 195 ? 12.383 0.003 -7.229 1.00 77.88 195 CYS A O 1
ATOM 1511 N N . GLY A 1 196 ? 12.315 -0.356 -5.022 1.00 66.88 196 GLY A N 1
ATOM 1512 C CA . GLY A 1 196 ? 13.686 -0.776 -4.851 1.00 66.88 196 GLY A CA 1
ATOM 1513 C C . GLY A 1 196 ? 13.831 -1.781 -3.719 1.00 66.88 196 GLY A C 1
ATOM 1514 O O . GLY A 1 196 ? 12.878 -2.166 -3.043 1.00 66.88 196 GLY A O 1
ATOM 1515 N N . LEU A 1 197 ? 15.069 -2.233 -3.576 1.00 60.28 197 LEU A N 1
ATOM 1516 C CA . LEU A 1 197 ? 15.547 -3.076 -2.491 1.00 60.28 197 LEU A CA 1
ATOM 1517 C C . LEU A 1 197 ? 15.281 -2.426 -1.135 1.00 60.28 197 LEU A C 1
ATOM 1519 O O . LEU A 1 197 ? 15.714 -1.302 -0.923 1.00 60.28 197 LEU A O 1
ATOM 1523 N N . GLY A 1 198 ? 14.680 -3.156 -0.204 1.00 64.00 198 GLY A N 1
ATOM 1524 C CA . GLY A 1 198 ? 14.722 -2.809 1.215 1.00 64.00 198 GLY A CA 1
ATOM 1525 C C . GLY A 1 198 ? 15.209 -4.012 2.017 1.00 64.00 198 GLY A C 1
ATOM 1526 O O . GLY A 1 198 ? 14.705 -5.113 1.778 1.00 64.00 198 GLY A O 1
ATOM 1527 N N . PRO A 1 199 ? 16.196 -3.876 2.916 1.00 65.56 199 PRO A N 1
ATOM 1528 C CA . PRO A 1 199 ? 16.407 -4.901 3.919 1.00 65.56 199 PRO A CA 1
ATOM 1529 C C . PRO A 1 199 ? 15.232 -4.896 4.894 1.00 65.56 199 PRO A C 1
ATOM 1531 O O . PRO A 1 199 ? 14.584 -3.869 5.081 1.00 65.56 199 PRO A O 1
ATOM 1534 N N . TYR A 1 200 ? 14.992 -6.022 5.543 1.00 65.38 200 TYR A N 1
ATOM 1535 C CA . TYR A 1 200 ? 14.059 -6.144 6.660 1.00 65.38 200 TYR A CA 1
ATOM 1536 C C . TYR A 1 200 ? 14.764 -6.649 7.923 1.00 65.38 200 TYR A C 1
ATOM 1538 O O . TYR A 1 200 ? 14.184 -7.374 8.705 1.00 65.38 200 TYR A O 1
ATOM 1546 N N . ASP A 1 201 ? 16.019 -6.307 8.178 1.00 64.00 201 ASP A N 1
ATOM 1547 C CA . ASP A 1 201 ? 16.783 -6.758 9.357 1.00 64.00 201 ASP A CA 1
ATOM 1548 C C . ASP A 1 201 ? 16.644 -5.822 10.579 1.00 64.00 201 ASP A C 1
ATOM 1550 O O . ASP A 1 201 ? 17.578 -5.609 11.357 1.00 64.00 201 ASP A O 1
ATOM 1554 N N . GLY A 1 202 ? 15.438 -5.284 10.785 1.00 63.38 202 GLY A N 1
ATOM 1555 C CA . GLY A 1 202 ? 15.084 -4.454 11.937 1.00 63.38 202 GLY A CA 1
ATOM 1556 C C . GLY A 1 202 ? 15.345 -2.952 11.742 1.00 63.38 202 GLY A C 1
ATOM 1557 O O . GLY A 1 202 ? 15.095 -2.401 10.676 1.00 63.38 202 GLY A O 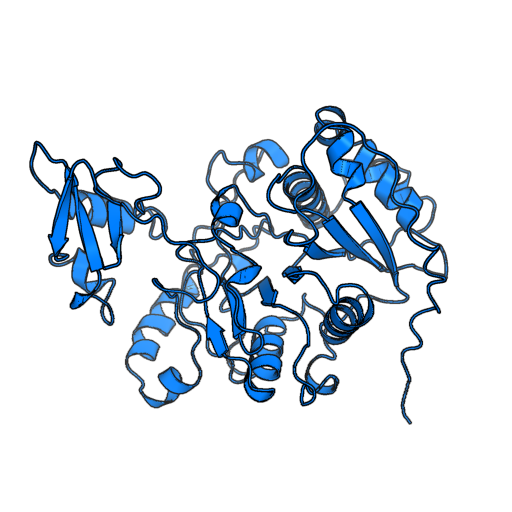1
ATOM 1558 N N . TRP A 1 203 ? 15.802 -2.259 12.795 1.00 65.12 203 TRP A N 1
ATOM 1559 C CA . TRP A 1 203 ? 15.921 -0.785 12.827 1.00 65.12 203 TRP A CA 1
ATOM 1560 C C . TRP A 1 203 ? 17.132 -0.215 12.084 1.00 65.12 203 TRP A C 1
ATOM 1562 O O . TRP A 1 203 ? 17.242 0.997 11.930 1.00 65.12 203 TRP A O 1
ATOM 1572 N N . ASN A 1 204 ? 18.062 -1.056 11.641 1.00 56.66 204 ASN A N 1
ATOM 1573 C CA . ASN A 1 204 ? 19.358 -0.587 11.152 1.00 56.66 204 ASN A CA 1
ATOM 1574 C C . ASN A 1 204 ? 19.289 0.099 9.774 1.00 56.66 204 ASN A C 1
ATOM 1576 O O . ASN A 1 204 ? 20.264 0.722 9.358 1.00 56.66 204 ASN A O 1
ATOM 1580 N N . TYR A 1 205 ? 18.155 0.011 9.069 1.00 60.22 205 TYR A N 1
ATOM 1581 C CA . TYR A 1 205 ? 18.058 0.417 7.664 1.00 60.22 205 TYR A CA 1
ATOM 1582 C C . TYR A 1 205 ? 16.701 1.027 7.312 1.00 60.22 205 TYR A C 1
ATOM 1584 O O . TYR A 1 205 ? 16.009 0.634 6.370 1.00 60.22 205 TYR A O 1
ATOM 1592 N N . THR A 1 206 ? 16.330 2.012 8.118 1.00 54.59 206 THR A N 1
ATOM 1593 C CA . THR A 1 206 ? 15.100 2.781 7.972 1.00 54.59 206 THR A CA 1
ATOM 1594 C C . THR A 1 206 ? 15.088 3.596 6.668 1.00 54.59 206 THR A C 1
ATOM 1596 O O . THR A 1 206 ? 16.130 4.034 6.176 1.00 54.59 206 THR A O 1
ATOM 1599 N N . GLY A 1 207 ? 13.903 3.829 6.088 1.00 51.59 207 GLY A N 1
ATOM 1600 C CA . GLY A 1 207 ? 13.743 4.796 4.990 1.00 51.59 207 GLY A CA 1
ATOM 1601 C C . GLY A 1 207 ? 13.765 4.234 3.566 1.00 51.59 207 GLY A C 1
ATOM 1602 O O . GLY A 1 207 ? 13.882 5.013 2.616 1.00 51.59 207 GLY A O 1
ATOM 1603 N N . LEU A 1 208 ? 13.605 2.917 3.401 1.00 60.34 208 LEU A N 1
ATOM 1604 C CA . LEU A 1 208 ? 13.491 2.266 2.088 1.00 60.34 208 LEU A CA 1
ATOM 1605 C C . LEU A 1 208 ? 12.050 2.108 1.574 1.00 60.34 208 LEU A C 1
ATOM 1607 O O . LEU A 1 208 ? 11.853 1.693 0.436 1.00 60.34 208 LEU A O 1
ATOM 1611 N N . GLY A 1 209 ? 11.069 2.606 2.338 1.00 62.94 209 GLY A N 1
ATOM 1612 C CA . GLY A 1 209 ? 9.806 3.106 1.790 1.00 62.94 209 GLY A CA 1
ATOM 1613 C C . GLY A 1 209 ? 8.771 2.044 1.451 1.00 62.94 209 GLY A C 1
ATOM 1614 O O . GLY A 1 209 ? 8.159 2.129 0.387 1.00 62.94 209 GLY A O 1
ATOM 1615 N N . TRP A 1 210 ? 8.572 1.061 2.328 1.00 78.75 210 TRP A N 1
ATOM 1616 C CA . TRP A 1 210 ? 7.342 0.271 2.312 1.00 78.75 210 TRP A CA 1
ATOM 1617 C C . TRP A 1 210 ? 6.328 0.963 3.204 1.00 78.75 210 TRP A C 1
ATOM 1619 O O . TRP A 1 210 ? 6.579 1.129 4.384 1.00 78.75 210 TRP A O 1
ATOM 1629 N N . ASP A 1 211 ? 5.175 1.330 2.678 1.00 86.25 211 ASP A N 1
ATOM 1630 C CA . ASP A 1 211 ? 4.094 1.851 3.525 1.00 86.25 211 ASP A CA 1
ATOM 1631 C C . ASP A 1 211 ? 2.837 1.001 3.390 1.00 86.25 211 ASP A C 1
ATOM 1633 O O . ASP A 1 211 ? 1.761 1.427 3.803 1.00 86.25 211 ASP A O 1
ATOM 1637 N N . VAL A 1 212 ? 2.965 -0.188 2.782 1.00 93.88 212 VAL A N 1
ATOM 1638 C CA . VAL A 1 212 ? 1.845 -1.088 2.519 1.00 93.88 212 VAL A CA 1
ATOM 1639 C C . VAL A 1 212 ? 2.238 -2.550 2.699 1.00 93.88 212 VAL A C 1
ATOM 1641 O O . VAL A 1 212 ? 3.238 -2.999 2.136 1.00 93.88 212 VAL A O 1
ATOM 1644 N N . PHE A 1 213 ? 1.390 -3.303 3.394 1.00 95.75 213 PHE A N 1
ATOM 1645 C CA . PHE A 1 213 ? 1.458 -4.756 3.539 1.00 95.75 213 PHE A CA 1
ATOM 1646 C C . PHE A 1 213 ? 0.167 -5.375 3.013 1.00 95.75 213 PHE A C 1
ATOM 1648 O O . PHE A 1 213 ? -0.908 -4.910 3.370 1.00 95.75 213 PHE A O 1
ATOM 1655 N N . VAL A 1 214 ? 0.253 -6.425 2.200 1.00 96.31 214 VAL A N 1
ATOM 1656 C CA . VAL A 1 214 ? -0.911 -7.195 1.735 1.00 96.31 214 VAL A CA 1
ATOM 1657 C C . VAL A 1 214 ? -0.751 -8.639 2.168 1.00 96.31 214 VAL A C 1
ATOM 1659 O O . VAL A 1 214 ? 0.252 -9.264 1.832 1.00 96.31 214 VAL A O 1
ATOM 1662 N N . PHE A 1 215 ? -1.719 -9.176 2.894 1.00 96.31 215 PHE A N 1
ATOM 1663 C CA . PHE A 1 215 ? -1.653 -10.532 3.433 1.00 96.31 215 PHE A CA 1
ATOM 1664 C C . PHE A 1 215 ? -3.042 -11.168 3.515 1.00 96.31 215 PHE A C 1
ATOM 1666 O O . PHE A 1 215 ? -4.069 -10.487 3.488 1.00 96.31 215 PHE A O 1
ATOM 1673 N N . GLY A 1 216 ? -3.062 -12.498 3.568 1.00 93.19 216 GLY A N 1
ATOM 1674 C CA . GLY A 1 216 ? -4.255 -13.279 3.881 1.00 93.19 216 GLY A CA 1
ATOM 1675 C C . GLY A 1 216 ? -4.280 -13.705 5.348 1.00 93.19 216 GLY A C 1
ATOM 1676 O O . GLY A 1 216 ? -3.285 -13.582 6.058 1.00 93.19 216 GLY A O 1
ATOM 1677 N N . HIS A 1 217 ? -5.425 -14.226 5.777 1.00 89.62 217 HIS A N 1
ATOM 1678 C CA . HIS A 1 217 ? -5.592 -14.913 7.057 1.00 89.62 217 HIS A CA 1
ATOM 1679 C C . HIS A 1 217 ? -5.450 -16.442 6.866 1.00 89.62 217 HIS A C 1
ATOM 1681 O O . HIS A 1 217 ? -5.829 -16.949 5.802 1.00 89.62 217 HIS A O 1
ATOM 1687 N N . PRO A 1 218 ? -4.997 -17.209 7.880 1.00 93.50 218 PRO A N 1
ATOM 1688 C CA . PRO A 1 218 ? -4.540 -16.766 9.206 1.00 93.50 218 PRO A CA 1
ATOM 1689 C C . PRO A 1 218 ? -3.183 -16.082 9.179 1.00 93.50 218 PRO A C 1
ATOM 1691 O O . PRO A 1 218 ? -2.320 -16.450 8.382 1.00 93.50 218 PRO A O 1
ATOM 1694 N N . LEU A 1 219 ? -2.981 -15.120 10.085 1.00 95.44 219 LEU A N 1
ATOM 1695 C CA . LEU A 1 219 ? -1.626 -14.672 10.385 1.00 95.44 219 LEU A CA 1
ATOM 1696 C C . LEU A 1 219 ? -0.830 -15.819 11.038 1.00 95.44 219 LEU A C 1
ATOM 1698 O O . LEU A 1 219 ? -1.413 -16.698 11.682 1.00 95.44 219 LEU A O 1
ATOM 1702 N N . PRO A 1 220 ? 0.508 -15.850 10.896 1.00 95.94 220 PRO A N 1
ATOM 1703 C CA . PRO A 1 220 ? 1.302 -16.914 11.495 1.00 95.94 220 PRO A CA 1
ATOM 1704 C C . PRO A 1 220 ? 1.169 -16.930 13.023 1.00 95.94 220 PRO A C 1
ATOM 1706 O O . PRO A 1 220 ? 1.363 -15.907 13.680 1.00 95.94 220 PRO A O 1
ATOM 1709 N N . ALA A 1 221 ? 0.927 -18.106 13.605 1.00 95.69 221 ALA A N 1
ATOM 1710 C CA . ALA A 1 221 ? 0.746 -18.267 15.053 1.00 95.69 221 ALA A CA 1
ATOM 1711 C C . ALA A 1 221 ? 1.977 -17.836 15.878 1.00 95.69 221 ALA A C 1
ATOM 1713 O O . ALA A 1 221 ? 1.862 -17.454 17.038 1.00 95.69 221 ALA A O 1
ATOM 1714 N N . GLN A 1 222 ? 3.162 -17.888 15.271 1.00 96.06 222 GLN A N 1
ATOM 1715 C CA . GLN A 1 222 ? 4.450 -17.492 15.840 1.00 96.06 222 GLN A CA 1
ATOM 1716 C C . GLN A 1 222 ? 4.752 -15.985 15.725 1.00 96.06 222 GLN A C 1
ATOM 1718 O O . GLN A 1 222 ? 5.874 -15.567 16.021 1.00 96.06 222 GLN A O 1
ATOM 1723 N N . LEU A 1 223 ? 3.804 -15.169 15.252 1.00 96.81 223 LEU A N 1
ATOM 1724 C CA . LEU A 1 223 ? 3.999 -13.729 15.112 1.00 96.81 223 LEU A CA 1
ATOM 1725 C C . LEU A 1 223 ? 4.198 -13.057 16.478 1.00 96.81 223 LEU A C 1
ATOM 1727 O O . LEU A 1 223 ? 3.318 -13.049 17.337 1.00 96.81 223 LEU A O 1
ATOM 1731 N N . ASP A 1 224 ? 5.371 -12.454 16.667 1.00 95.62 224 ASP A N 1
ATOM 1732 C CA . ASP A 1 224 ? 5.721 -11.736 17.891 1.00 95.62 224 ASP A CA 1
ATOM 1733 C C . ASP A 1 224 ? 5.110 -10.325 17.882 1.00 95.62 224 ASP A C 1
ATOM 1735 O O . ASP A 1 224 ? 5.679 -9.369 17.351 1.00 95.62 224 ASP A O 1
ATOM 1739 N N . TYR A 1 225 ? 3.938 -10.169 18.498 1.00 95.69 225 TYR A N 1
ATOM 1740 C CA . TYR A 1 225 ? 3.279 -8.865 18.630 1.00 95.69 225 TYR A CA 1
ATOM 1741 C C . TYR A 1 225 ? 4.055 -7.858 19.493 1.00 95.69 225 TYR A C 1
ATOM 1743 O O . TYR A 1 225 ? 3.829 -6.649 19.374 1.00 95.69 225 TYR A O 1
ATOM 1751 N N . GLY A 1 226 ? 4.990 -8.315 20.335 1.00 95.31 226 GLY A N 1
ATOM 1752 C CA . GLY A 1 226 ? 5.889 -7.440 21.086 1.00 95.31 226 GLY A CA 1
ATOM 1753 C C . GLY A 1 226 ? 6.798 -6.639 20.157 1.00 95.31 226 GLY A C 1
ATOM 1754 O O . GLY A 1 226 ? 7.015 -5.445 20.380 1.00 95.31 226 GLY A O 1
ATOM 1755 N N . MET A 1 227 ? 7.230 -7.261 19.055 1.00 92.38 227 MET A N 1
ATOM 1756 C CA . MET A 1 227 ? 7.990 -6.607 17.991 1.00 92.38 227 MET A CA 1
ATOM 1757 C C . MET A 1 227 ? 7.173 -5.542 17.240 1.00 92.38 227 MET A C 1
ATOM 1759 O O . MET A 1 227 ? 7.729 -4.618 16.667 1.00 92.38 227 MET A O 1
ATOM 1763 N N . LEU A 1 228 ? 5.848 -5.612 17.259 1.00 94.88 228 LEU A N 1
ATOM 1764 C CA . LEU A 1 228 ? 4.976 -4.736 16.471 1.00 94.88 228 LEU A CA 1
ATOM 1765 C C . LEU A 1 228 ? 4.399 -3.569 17.290 1.00 94.88 228 LEU A C 1
ATOM 1767 O O . LEU A 1 228 ? 3.395 -2.955 16.921 1.00 94.88 228 LEU A O 1
ATOM 1771 N N . ASN A 1 229 ? 5.011 -3.264 18.437 1.00 95.38 229 ASN A N 1
ATOM 1772 C CA . ASN A 1 229 ? 4.503 -2.317 19.4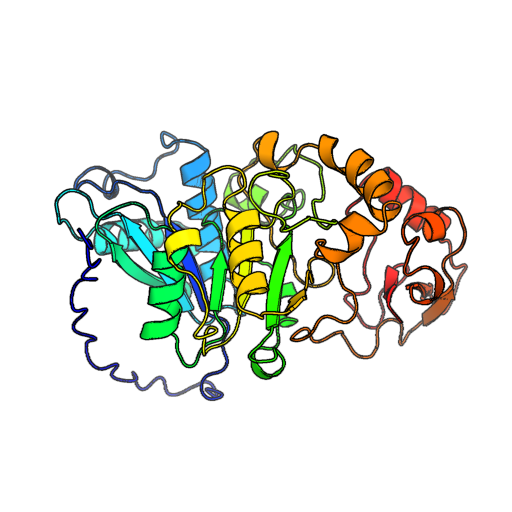29 1.00 95.38 229 ASN A CA 1
ATOM 1773 C C . ASN A 1 229 ? 4.884 -0.845 19.150 1.00 95.38 229 ASN A C 1
ATOM 1775 O O . ASN A 1 229 ? 5.123 -0.069 20.083 1.00 95.38 229 ASN A O 1
ATOM 1779 N N . HIS A 1 230 ? 4.865 -0.436 17.884 1.00 92.50 230 HIS A N 1
ATOM 1780 C CA . HIS A 1 230 ? 5.189 0.913 17.412 1.00 92.50 230 HIS A CA 1
ATOM 1781 C C . HIS A 1 230 ? 4.191 1.387 16.347 1.00 92.50 230 HIS A C 1
ATOM 1783 O O . HIS A 1 230 ? 3.572 0.582 15.650 1.00 92.50 230 HIS A O 1
ATOM 1789 N N . THR A 1 231 ? 4.004 2.702 16.244 1.00 92.62 231 THR A N 1
ATOM 1790 C CA . THR A 1 231 ? 3.082 3.335 15.286 1.00 92.62 231 THR A CA 1
ATOM 1791 C C . THR A 1 231 ? 3.696 3.405 13.885 1.00 92.62 231 THR A C 1
ATOM 1793 O O . THR A 1 231 ? 4.919 3.428 13.732 1.00 92.62 231 THR A O 1
ATOM 1796 N N . MET A 1 232 ? 2.852 3.447 12.847 1.00 89.94 232 MET A N 1
ATOM 1797 C CA . MET A 1 232 ? 3.311 3.413 11.447 1.00 89.94 232 MET A CA 1
ATOM 1798 C C . MET A 1 232 ? 4.102 4.654 11.013 1.00 89.94 232 MET A C 1
ATOM 1800 O O . MET A 1 232 ? 4.887 4.584 10.076 1.00 89.94 232 MET A O 1
ATOM 1804 N N . ASN A 1 233 ? 3.940 5.784 11.705 1.00 84.81 233 ASN A N 1
ATOM 1805 C CA . ASN A 1 233 ? 4.648 7.031 11.407 1.00 84.81 233 ASN A CA 1
ATOM 1806 C C . ASN A 1 233 ? 6.068 7.105 12.014 1.00 84.81 233 ASN A C 1
ATOM 1808 O O . ASN A 1 233 ? 6.777 8.091 11.785 1.00 84.81 233 ASN A O 1
ATOM 1812 N N . HIS A 1 234 ? 6.508 6.100 12.783 1.00 86.38 234 HIS A N 1
ATOM 1813 C CA . HIS A 1 234 ? 7.898 6.022 13.237 1.00 86.38 234 HIS A CA 1
ATOM 1814 C C . HIS A 1 234 ? 8.827 5.612 12.088 1.00 86.38 234 HIS A C 1
ATOM 1816 O O . HIS A 1 234 ? 8.545 4.701 11.324 1.00 86.38 234 HIS A O 1
ATOM 1822 N N . MET A 1 235 ? 9.978 6.274 11.974 1.00 82.12 235 MET A N 1
ATOM 1823 C CA . MET A 1 235 ? 10.952 5.989 10.917 1.00 82.12 235 MET A CA 1
ATOM 1824 C C . MET A 1 235 ? 11.516 4.566 11.053 1.00 82.12 235 MET A C 1
ATOM 1826 O O . MET A 1 235 ? 12.220 4.315 12.022 1.00 82.12 235 MET A O 1
ATOM 1830 N N . GLY A 1 236 ? 11.277 3.673 10.084 1.00 82.19 236 GLY A N 1
ATOM 1831 C CA . GLY A 1 236 ? 11.740 2.276 10.126 1.00 82.19 236 GLY A CA 1
ATOM 1832 C C . GLY A 1 236 ? 10.749 1.298 10.752 1.00 82.19 236 GLY A C 1
ATOM 1833 O O . GLY A 1 236 ? 11.015 0.095 10.799 1.00 82.19 236 GLY A O 1
ATOM 1834 N N . ALA A 1 237 ? 9.605 1.802 11.213 1.00 88.44 237 ALA A N 1
ATOM 1835 C CA . ALA A 1 237 ? 8.499 1.005 11.716 1.00 88.44 237 ALA A CA 1
ATOM 1836 C C . ALA A 1 237 ? 8.032 -0.042 10.696 1.00 88.44 237 ALA A C 1
ATOM 1838 O O . ALA A 1 237 ? 7.745 -1.183 11.060 1.00 88.44 237 ALA A O 1
ATOM 1839 N N . GLU A 1 238 ? 7.993 0.350 9.425 1.00 87.94 238 GLU A N 1
ATOM 1840 C CA . GLU A 1 238 ? 7.681 -0.489 8.278 1.00 87.94 238 GLU A CA 1
ATOM 1841 C C . GLU A 1 238 ? 8.673 -1.641 8.116 1.00 87.94 238 GLU A C 1
ATOM 1843 O O . GLU A 1 238 ? 8.290 -2.803 7.978 1.00 87.94 238 GLU A O 1
ATOM 1848 N N . THR A 1 239 ? 9.967 -1.344 8.218 1.00 85.81 239 THR A N 1
ATOM 1849 C CA . THR A 1 239 ? 11.031 -2.333 8.075 1.00 85.81 239 THR A CA 1
ATOM 1850 C C . THR A 1 239 ? 10.931 -3.382 9.172 1.00 85.81 239 THR A C 1
ATOM 1852 O O . THR A 1 239 ? 11.064 -4.581 8.921 1.00 85.81 239 THR A O 1
ATOM 1855 N N . TYR A 1 240 ? 10.637 -2.931 10.391 1.00 88.06 240 TYR A N 1
ATOM 1856 C CA . TYR A 1 240 ? 10.477 -3.802 11.543 1.00 88.06 240 TYR A CA 1
ATOM 1857 C C . TYR A 1 240 ? 9.203 -4.653 11.468 1.00 88.06 240 TYR A C 1
ATOM 1859 O O . TYR A 1 240 ? 9.225 -5.820 11.855 1.00 88.06 240 TYR A O 1
ATOM 1867 N N . ALA A 1 241 ? 8.109 -4.108 10.925 1.00 92.19 241 ALA A N 1
ATOM 1868 C CA . ALA A 1 241 ? 6.892 -4.874 10.672 1.00 92.19 241 ALA A CA 1
ATOM 1869 C C . ALA A 1 241 ? 7.131 -5.989 9.643 1.00 92.19 241 ALA A C 1
ATOM 1871 O O . ALA A 1 241 ? 6.785 -7.143 9.896 1.00 92.19 241 ALA A O 1
ATOM 1872 N N . GLY A 1 242 ? 7.821 -5.678 8.539 1.00 91.44 242 GLY A N 1
ATOM 1873 C CA . GLY A 1 242 ? 8.278 -6.685 7.580 1.00 91.44 242 GLY A CA 1
ATOM 1874 C C . GLY A 1 242 ? 9.161 -7.747 8.240 1.00 91.44 242 GLY A C 1
ATOM 1875 O O . GLY A 1 242 ? 8.917 -8.941 8.078 1.00 91.44 242 GLY A O 1
ATOM 1876 N N . TYR A 1 243 ? 10.133 -7.334 9.061 1.00 90.81 243 TYR A N 1
ATOM 1877 C CA . TYR A 1 243 ? 10.995 -8.269 9.789 1.00 90.81 243 TYR A CA 1
ATOM 1878 C C . TYR A 1 243 ? 10.204 -9.233 10.671 1.00 90.81 243 TYR A C 1
ATOM 1880 O O . TYR A 1 243 ? 10.468 -10.433 10.657 1.00 90.81 243 TYR A O 1
ATOM 1888 N N . ALA A 1 244 ? 9.237 -8.718 11.432 1.00 93.69 244 ALA A N 1
ATOM 1889 C CA . ALA A 1 244 ? 8.412 -9.521 12.323 1.00 93.69 244 ALA A CA 1
ATOM 1890 C C . ALA A 1 244 ? 7.593 -10.561 11.544 1.00 93.69 244 ALA A C 1
ATOM 1892 O O . ALA A 1 244 ? 7.604 -11.730 11.922 1.00 93.69 244 ALA A O 1
ATOM 1893 N N . LEU A 1 245 ? 6.969 -10.172 10.424 1.00 94.12 245 LEU A N 1
ATOM 1894 C CA . LEU A 1 245 ? 6.239 -11.100 9.549 1.00 94.12 245 LEU A CA 1
ATOM 1895 C C . LEU A 1 245 ? 7.163 -12.173 8.965 1.00 94.12 245 LEU A C 1
ATOM 1897 O O . LEU A 1 245 ? 6.838 -13.360 8.988 1.00 94.12 245 LEU A O 1
ATOM 1901 N N . HIS A 1 246 ? 8.347 -11.779 8.495 1.00 92.62 246 HIS A N 1
ATOM 1902 C CA . HIS A 1 246 ? 9.317 -12.725 7.956 1.00 92.62 246 HIS A CA 1
ATOM 1903 C C . HIS A 1 246 ? 9.847 -13.698 9.013 1.00 92.62 246 HIS A C 1
ATOM 1905 O O . HIS A 1 246 ? 9.910 -14.902 8.778 1.00 92.62 246 HIS A O 1
ATOM 1911 N N . LYS A 1 247 ? 10.202 -13.195 10.201 1.00 93.56 247 LYS A N 1
ATOM 1912 C CA . LYS A 1 247 ? 10.639 -14.014 11.340 1.00 93.56 247 LYS A CA 1
ATOM 1913 C C . LYS A 1 247 ? 9.533 -14.973 11.787 1.00 93.56 247 LYS A C 1
ATOM 1915 O O . LYS A 1 247 ? 9.828 -16.080 12.227 1.00 93.56 247 LYS A O 1
ATOM 1920 N N . ALA A 1 248 ? 8.278 -14.567 11.617 1.00 95.94 248 ALA A N 1
ATOM 1921 C CA . ALA A 1 248 ? 7.108 -15.404 11.813 1.00 95.94 248 ALA A CA 1
ATOM 1922 C C . ALA A 1 248 ? 6.861 -16.393 10.656 1.00 95.94 248 ALA A C 1
ATOM 1924 O O . ALA A 1 248 ? 5.857 -17.089 10.666 1.00 95.94 248 ALA A O 1
ATOM 1925 N N . GLY A 1 249 ? 7.757 -16.509 9.675 1.00 94.88 249 GLY A N 1
ATOM 1926 C CA . GLY A 1 249 ? 7.689 -17.502 8.602 1.00 94.88 249 GLY A CA 1
ATOM 1927 C C . GLY A 1 249 ? 7.024 -17.029 7.311 1.00 94.88 249 GLY A C 1
ATOM 1928 O O . GLY A 1 249 ? 6.872 -17.845 6.408 1.00 94.88 249 GLY A O 1
ATOM 1929 N N . MET A 1 250 ? 6.653 -15.748 7.180 1.00 95.06 250 MET A N 1
ATOM 1930 C CA . MET A 1 250 ? 6.077 -15.250 5.928 1.00 95.06 250 MET A CA 1
ATOM 1931 C C . MET A 1 250 ? 7.147 -14.970 4.865 1.00 95.06 250 MET A C 1
ATOM 1933 O O . MET A 1 250 ? 8.151 -14.291 5.109 1.00 95.06 250 MET A O 1
ATOM 1937 N N . ALA A 1 251 ? 6.897 -15.425 3.640 1.00 92.75 251 ALA A N 1
ATOM 1938 C CA . ALA A 1 251 ? 7.646 -15.012 2.464 1.00 92.75 251 ALA A CA 1
ATOM 1939 C C . ALA A 1 251 ? 7.200 -13.607 2.028 1.00 92.75 251 ALA A C 1
ATOM 1941 O O . ALA A 1 251 ? 6.027 -13.380 1.731 1.00 92.75 251 ALA A O 1
ATOM 1942 N N . LEU A 1 252 ? 8.135 -12.656 1.973 1.00 91.81 252 LEU A N 1
ATOM 1943 C CA . LEU A 1 252 ? 7.845 -11.281 1.564 1.00 91.81 252 LEU A CA 1
ATOM 1944 C C . LEU A 1 252 ? 8.198 -11.063 0.094 1.00 91.81 252 LEU A C 1
ATOM 1946 O O . LEU A 1 252 ? 9.300 -11.391 -0.343 1.00 91.81 252 LEU A O 1
ATOM 1950 N N . SER A 1 253 ? 7.279 -10.466 -0.659 1.00 90.25 253 SER A N 1
ATOM 1951 C CA . SER A 1 253 ? 7.466 -10.116 -2.072 1.00 90.25 253 SER A CA 1
ATOM 1952 C C . SER A 1 253 ? 7.117 -8.651 -2.316 1.00 90.25 253 SER A C 1
ATOM 1954 O O . SER A 1 253 ? 6.149 -8.154 -1.754 1.00 90.25 253 SER A O 1
ATOM 1956 N N . ASN A 1 254 ? 7.868 -7.944 -3.164 1.00 89.38 254 ASN A N 1
ATOM 1957 C CA . ASN A 1 254 ? 7.589 -6.540 -3.477 1.00 89.38 254 ASN A CA 1
ATOM 1958 C C . ASN A 1 254 ? 7.103 -6.374 -4.927 1.00 89.38 254 ASN A C 1
ATOM 1960 O O . ASN A 1 254 ? 7.915 -6.214 -5.837 1.00 89.38 254 ASN A O 1
ATOM 1964 N N . PRO A 1 255 ? 5.788 -6.371 -5.186 1.00 90.44 255 PRO A N 1
ATOM 1965 C CA . PRO A 1 255 ? 5.239 -6.174 -6.520 1.00 90.44 255 PRO A CA 1
ATOM 1966 C C . PRO A 1 255 ? 5.087 -4.693 -6.891 1.00 90.44 255 PRO A C 1
ATOM 1968 O O . PRO A 1 255 ? 4.200 -4.359 -7.673 1.00 90.44 255 PRO A O 1
ATOM 1971 N N . CYS A 1 256 ? 5.934 -3.780 -6.398 1.00 86.06 256 CYS A N 1
ATOM 1972 C CA . CYS A 1 256 ? 5.907 -2.364 -6.808 1.00 86.06 256 CYS A CA 1
ATOM 1973 C C . CYS A 1 256 ? 6.119 -2.168 -8.325 1.00 86.06 256 CYS A C 1
ATOM 1975 O O . CYS A 1 256 ? 5.894 -1.082 -8.885 1.00 86.06 256 CYS A O 1
ATOM 1977 N N . LEU A 1 257 ? 6.550 -3.229 -9.021 1.00 81.31 257 LEU A N 1
ATOM 1978 C CA . LEU A 1 257 ? 6.607 -3.270 -10.473 1.00 81.31 257 LEU A CA 1
ATOM 1979 C C . LEU A 1 257 ? 5.221 -3.425 -11.142 1.00 81.31 257 LEU A C 1
ATOM 1981 O O . LEU A 1 257 ? 5.041 -3.044 -12.297 1.00 81.31 257 LEU A O 1
ATOM 1985 N N . HIS A 1 258 ? 4.227 -3.915 -10.411 1.00 83.88 258 HIS A N 1
ATOM 1986 C CA . HIS A 1 258 ? 2.899 -4.253 -10.927 1.00 83.88 258 HIS A CA 1
ATOM 1987 C C . HIS A 1 258 ? 1.789 -3.449 -10.272 1.00 83.88 258 HIS A C 1
ATOM 1989 O O . HIS A 1 258 ? 0.815 -3.131 -10.940 1.00 83.88 258 HIS A O 1
ATOM 1995 N N . VAL A 1 259 ? 1.939 -3.121 -8.991 1.00 90.62 259 VAL A N 1
ATOM 1996 C CA . VAL A 1 259 ? 0.939 -2.413 -8.195 1.00 90.62 259 VAL A CA 1
ATOM 1997 C C . VAL A 1 259 ? 1.525 -1.080 -7.756 1.00 90.62 259 VAL A C 1
ATOM 1999 O O . VAL A 1 259 ? 2.599 -1.023 -7.155 1.00 90.62 259 VAL A O 1
ATOM 2002 N N . ASN A 1 260 ? 0.829 0.002 -8.080 1.00 92.06 260 ASN A N 1
ATOM 2003 C CA . ASN A 1 260 ? 1.198 1.344 -7.676 1.00 92.06 260 ASN A CA 1
ATOM 2004 C C . ASN A 1 260 ? 0.580 1.669 -6.316 1.00 92.06 260 ASN A C 1
ATOM 2006 O O . ASN A 1 260 ? -0.639 1.662 -6.153 1.00 92.06 260 ASN A O 1
ATOM 2010 N N . ALA A 1 261 ? 1.449 2.004 -5.368 1.00 93.50 261 ALA A N 1
ATOM 2011 C CA . ALA A 1 261 ? 1.103 2.662 -4.120 1.00 93.50 261 ALA A CA 1
ATOM 2012 C C . ALA A 1 261 ? 1.758 4.047 -4.145 1.00 93.50 261 ALA A C 1
ATOM 2014 O O . ALA A 1 261 ? 2.982 4.147 -4.207 1.00 93.50 261 ALA A O 1
ATOM 2015 N N . PHE A 1 262 ? 0.969 5.114 -4.163 1.00 92.94 262 PHE A N 1
ATOM 2016 C CA . PHE A 1 262 ? 1.462 6.487 -4.202 1.00 92.94 262 PHE A CA 1
ATOM 2017 C C . PHE A 1 262 ? 1.408 7.093 -2.809 1.00 92.94 262 PHE A C 1
ATOM 2019 O O . PHE A 1 262 ? 0.324 7.275 -2.274 1.00 92.94 262 PHE A O 1
ATOM 2026 N N . HIS A 1 263 ? 2.553 7.439 -2.236 1.00 92.19 263 HIS A N 1
ATOM 2027 C CA . HIS A 1 263 ? 2.598 8.138 -0.956 1.00 92.19 263 HIS A CA 1
ATOM 2028 C C . HIS A 1 263 ? 2.423 9.632 -1.212 1.00 92.19 263 HIS A C 1
ATOM 2030 O O . HIS A 1 263 ? 3.264 10.246 -1.862 1.00 92.19 263 HIS A O 1
ATOM 2036 N N . TRP A 1 264 ? 1.308 10.203 -0.771 1.00 91.94 264 TRP A N 1
ATOM 2037 C CA . TRP A 1 264 ? 0.940 11.590 -1.051 1.00 91.94 264 TRP A CA 1
ATOM 2038 C C . TRP A 1 264 ? 1.603 12.586 -0.111 1.00 91.94 264 TRP A C 1
ATOM 2040 O O . TRP A 1 264 ? 1.569 13.774 -0.395 1.00 91.94 264 TRP A O 1
ATOM 2050 N N . HIS A 1 265 ? 2.257 12.143 0.962 1.00 89.62 265 HIS A N 1
ATOM 2051 C CA . HIS A 1 265 ? 3.011 13.067 1.795 1.00 89.62 265 HIS A CA 1
ATOM 2052 C C . HIS A 1 265 ? 4.309 13.514 1.117 1.00 89.62 265 HIS A C 1
ATOM 2054 O O . HIS A 1 265 ? 5.345 12.840 1.183 1.00 89.62 265 HIS A O 1
ATOM 2060 N N . CYS A 1 266 ? 4.251 14.689 0.489 1.00 82.62 266 CYS A N 1
ATOM 2061 C CA . CYS A 1 266 ? 5.269 15.220 -0.417 1.00 82.62 266 CYS A CA 1
ATOM 2062 C C . CYS A 1 266 ? 6.473 15.867 0.285 1.00 82.62 266 CYS A C 1
ATOM 2064 O O . CYS A 1 266 ? 7.043 16.856 -0.183 1.00 82.62 266 CYS A O 1
ATOM 2066 N N . ALA A 1 267 ? 6.918 15.289 1.402 1.00 78.44 267 ALA A N 1
ATOM 2067 C CA . ALA A 1 267 ? 8.119 15.722 2.104 1.00 78.44 267 ALA A CA 1
ATOM 2068 C C . ALA A 1 267 ? 9.397 15.156 1.450 1.00 78.44 267 ALA A C 1
ATOM 2070 O O . ALA A 1 267 ? 9.417 13.995 1.020 1.00 78.44 267 ALA A O 1
ATOM 2071 N N . PRO A 1 268 ? 10.531 15.894 1.464 1.00 69.25 268 PRO A N 1
ATOM 2072 C CA . PRO A 1 268 ? 11.817 15.382 0.980 1.00 69.25 268 PRO A CA 1
ATOM 2073 C C . PRO A 1 268 ? 12.204 14.036 1.606 1.00 69.25 268 PRO A C 1
ATOM 2075 O O . PRO A 1 268 ? 12.805 13.197 0.941 1.00 69.25 268 PRO A O 1
ATOM 2078 N N . LYS A 1 269 ? 11.813 13.790 2.864 1.00 71.31 269 LYS A N 1
ATOM 2079 C CA . LYS A 1 269 ? 12.058 12.522 3.563 1.00 71.31 269 LYS A CA 1
ATOM 2080 C C . LYS A 1 269 ? 11.440 11.312 2.854 1.00 71.31 269 LYS A C 1
ATOM 2082 O O . LYS A 1 269 ? 12.049 10.249 2.913 1.00 71.31 269 LYS A O 1
ATOM 2087 N N . MET A 1 270 ? 10.289 11.448 2.193 1.00 73.94 270 MET A N 1
ATOM 2088 C CA . MET A 1 270 ? 9.567 10.320 1.579 1.00 73.94 270 MET A CA 1
ATOM 2089 C C . MET A 1 270 ? 9.957 10.061 0.125 1.00 73.94 270 MET A C 1
ATOM 2091 O O . MET A 1 270 ? 9.755 8.968 -0.390 1.00 73.94 270 MET A O 1
ATOM 2095 N N . HIS A 1 271 ? 10.590 11.031 -0.528 1.00 73.12 271 HIS A N 1
ATOM 2096 C CA . HIS A 1 271 ? 10.826 10.986 -1.972 1.00 73.12 271 HIS A CA 1
ATOM 2097 C C . HIS A 1 271 ? 12.221 11.491 -2.378 1.00 73.12 271 HIS A C 1
ATOM 2099 O O . HIS A 1 271 ? 12.466 11.802 -3.548 1.00 73.12 271 HIS A O 1
ATOM 2105 N N . SER A 1 272 ? 13.158 11.602 -1.431 1.00 67.75 272 SER A N 1
ATOM 2106 C CA . SER A 1 272 ? 14.541 11.969 -1.740 1.00 67.75 272 SER A CA 1
ATOM 2107 C C . SER A 1 272 ? 15.210 10.910 -2.620 1.00 67.75 272 SER A C 1
ATOM 2109 O O . SER A 1 272 ? 15.120 9.704 -2.382 1.00 67.75 272 SER A O 1
ATOM 2111 N N . ARG A 1 273 ? 15.942 11.376 -3.641 1.00 57.28 273 ARG A N 1
ATOM 2112 C CA . ARG A 1 273 ? 16.746 10.536 -4.550 1.00 57.28 273 ARG A CA 1
ATOM 2113 C C . ARG A 1 273 ? 17.933 9.850 -3.861 1.00 57.28 273 ARG A C 1
ATOM 2115 O O . ARG A 1 273 ? 18.556 8.975 -4.462 1.00 57.28 273 ARG A O 1
ATOM 2122 N N . SER A 1 274 ? 18.253 10.252 -2.630 1.00 52.66 274 SER A N 1
ATOM 2123 C CA . SER A 1 274 ? 19.486 9.911 -1.910 1.00 52.66 274 SER A CA 1
ATOM 2124 C C . SER A 1 274 ? 19.661 8.420 -1.622 1.00 52.66 274 SER A C 1
ATOM 2126 O O . SER A 1 274 ? 20.755 7.992 -1.274 1.00 52.66 274 SER A O 1
ATOM 2128 N N . VAL A 1 275 ? 18.611 7.619 -1.786 1.00 53.53 275 VAL A N 1
ATOM 2129 C CA . VAL A 1 275 ? 18.611 6.219 -1.362 1.00 53.53 275 VAL A CA 1
ATOM 2130 C C . VAL A 1 275 ? 19.115 5.259 -2.457 1.00 53.53 275 VAL A C 1
ATOM 2132 O O . VAL A 1 275 ? 19.663 4.197 -2.168 1.00 53.53 275 VAL A O 1
ATOM 2135 N N . VAL A 1 276 ? 19.034 5.649 -3.735 1.00 51.88 276 VAL A N 1
ATOM 2136 C CA . VAL A 1 276 ? 19.335 4.756 -4.875 1.00 51.88 276 VAL A CA 1
ATOM 2137 C C . VAL A 1 276 ? 20.813 4.327 -5.002 1.00 51.88 276 VAL A C 1
ATOM 2139 O O . VAL A 1 276 ? 21.046 3.166 -5.345 1.00 51.88 276 VAL A O 1
ATOM 2142 N N . PRO A 1 277 ? 21.832 5.173 -4.732 1.00 51.69 277 PRO A N 1
ATOM 2143 C CA . PRO A 1 277 ? 23.235 4.751 -4.840 1.00 51.69 277 PRO A CA 1
ATOM 2144 C C . PRO A 1 277 ? 23.600 3.622 -3.867 1.00 51.69 277 PRO A C 1
ATOM 2146 O O . PRO A 1 277 ? 24.395 2.744 -4.203 1.00 51.69 277 PRO A O 1
ATOM 2149 N N . TYR A 1 278 ? 22.977 3.609 -2.685 1.00 52.53 278 TYR A N 1
ATOM 2150 C CA . TYR A 1 278 ? 23.219 2.593 -1.664 1.00 52.53 278 TYR A CA 1
ATOM 2151 C C . TYR A 1 278 ? 22.708 1.220 -2.134 1.00 52.53 278 TYR A C 1
ATOM 2153 O O . TYR A 1 278 ? 23.424 0.226 -2.058 1.00 52.53 278 TYR A O 1
ATOM 2161 N N . LEU A 1 279 ? 21.536 1.171 -2.772 1.00 54.16 279 LEU A N 1
ATOM 2162 C CA . LEU A 1 279 ? 20.921 -0.075 -3.247 1.00 54.16 279 LEU A CA 1
ATOM 2163 C C . LEU A 1 279 ? 21.730 -0.808 -4.327 1.00 54.16 279 LEU A C 1
ATOM 2165 O O . LEU A 1 279 ? 21.780 -2.039 -4.340 1.00 54.16 279 LEU A O 1
ATOM 2169 N N . GLN A 1 280 ? 22.415 -0.073 -5.208 1.00 53.94 280 GLN A N 1
ATOM 2170 C CA . GLN A 1 280 ? 23.301 -0.678 -6.210 1.00 53.94 280 GLN A CA 1
ATOM 2171 C C . GLN A 1 280 ? 24.565 -1.284 -5.591 1.00 53.94 280 GLN A C 1
ATOM 2173 O O . GLN A 1 280 ? 25.047 -2.314 -6.067 1.00 53.94 280 GLN A O 1
ATOM 2178 N N . ALA A 1 281 ? 25.097 -0.676 -4.527 1.00 58.88 281 ALA A N 1
ATOM 2179 C CA . ALA A 1 281 ? 26.199 -1.260 -3.769 1.00 58.88 281 ALA A CA 1
ATOM 2180 C C . ALA A 1 281 ? 25.743 -2.529 -3.027 1.00 58.88 281 ALA A C 1
ATOM 2182 O O . ALA A 1 281 ? 26.467 -3.519 -2.975 1.00 58.88 281 ALA A O 1
ATOM 2183 N N . TRP A 1 282 ? 24.508 -2.539 -2.529 1.00 58.50 282 TRP A N 1
ATOM 2184 C CA . TRP A 1 282 ? 23.955 -3.631 -1.731 1.00 58.50 282 TRP A CA 1
ATOM 2185 C C . TRP A 1 282 ? 23.604 -4.879 -2.517 1.00 58.50 282 TRP A C 1
ATOM 2187 O O . TRP A 1 282 ? 23.840 -5.989 -2.043 1.00 58.50 282 TRP A O 1
ATOM 2197 N N . ALA A 1 283 ? 23.108 -4.715 -3.744 1.00 56.66 283 ALA A N 1
ATOM 2198 C CA . ALA A 1 283 ? 22.885 -5.838 -4.646 1.00 56.66 283 ALA A CA 1
ATOM 2199 C C . ALA A 1 283 ? 24.166 -6.668 -4.868 1.00 56.66 283 ALA A C 1
ATOM 2201 O O . ALA A 1 283 ? 24.076 -7.845 -5.217 1.00 56.66 283 ALA A O 1
ATOM 2202 N N . LYS A 1 284 ? 25.350 -6.086 -4.623 1.00 60.00 284 LYS A N 1
ATOM 2203 C CA . LYS A 1 284 ? 26.656 -6.744 -4.739 1.00 60.00 284 LYS A CA 1
ATOM 2204 C C . LYS A 1 284 ? 27.145 -7.414 -3.448 1.00 60.00 284 LYS A C 1
ATOM 2206 O O . LYS A 1 284 ? 28.168 -8.084 -3.505 1.00 60.00 284 LYS A O 1
ATOM 2211 N N . VAL A 1 285 ? 26.449 -7.276 -2.313 1.00 63.66 285 VAL A N 1
ATOM 2212 C CA . VAL A 1 285 ? 26.848 -7.870 -1.022 1.00 63.66 285 VAL A CA 1
ATOM 2213 C C . VAL A 1 285 ? 26.003 -9.123 -0.740 1.00 63.66 285 VAL A C 1
ATOM 2215 O O . VAL A 1 285 ? 24.853 -8.992 -0.317 1.00 63.66 285 VAL A O 1
ATOM 2218 N N . PRO A 1 286 ? 26.535 -10.353 -0.908 1.00 68.12 286 PRO A N 1
ATOM 2219 C CA . PRO A 1 286 ? 25.756 -11.593 -0.784 1.00 68.12 286 PRO A CA 1
ATOM 2220 C C . PRO A 1 286 ? 25.041 -11.761 0.562 1.00 68.12 286 PRO A C 1
ATOM 2222 O O . PRO A 1 286 ? 23.945 -12.309 0.625 1.00 68.12 286 PRO A O 1
ATOM 2225 N N . ARG A 1 287 ? 25.634 -11.250 1.649 1.00 63.69 287 ARG A N 1
ATOM 2226 C CA . ARG A 1 287 ? 25.040 -11.318 2.991 1.00 63.69 287 ARG A CA 1
ATOM 2227 C C . ARG A 1 287 ? 23.747 -10.507 3.102 1.00 63.69 287 ARG A C 1
ATOM 2229 O O . ARG A 1 287 ? 22.821 -10.967 3.756 1.00 63.69 287 ARG A O 1
ATOM 2236 N N . LEU A 1 288 ? 23.669 -9.350 2.441 1.00 58.94 288 LEU A N 1
ATOM 2237 C CA . LEU A 1 288 ? 22.489 -8.477 2.471 1.00 58.94 288 LEU A CA 1
ATOM 2238 C C . LEU A 1 288 ? 21.374 -8.975 1.545 1.00 58.94 288 LEU A C 1
ATOM 2240 O O . LEU A 1 288 ? 20.206 -8.678 1.766 1.00 58.94 288 LEU A O 1
ATOM 2244 N N . GLN A 1 289 ? 21.706 -9.805 0.552 1.00 60.50 289 GLN A N 1
ATOM 2245 C CA . GLN A 1 289 ? 20.711 -10.430 -0.323 1.00 60.50 289 GLN A CA 1
ATOM 2246 C C . GLN A 1 289 ? 19.792 -11.405 0.425 1.00 60.50 289 GLN A C 1
ATOM 2248 O O . GLN A 1 289 ? 18.671 -11.621 -0.020 1.00 60.50 289 GLN A O 1
ATOM 2253 N N . LYS A 1 290 ? 20.245 -11.975 1.552 1.00 62.88 290 LYS A N 1
ATOM 2254 C CA . LYS A 1 290 ? 19.437 -12.879 2.389 1.00 62.88 290 LYS A CA 1
ATOM 2255 C C . LYS A 1 290 ? 18.340 -12.167 3.183 1.00 62.88 290 LYS A C 1
ATOM 2257 O O . LYS A 1 290 ? 17.429 -12.834 3.650 1.00 62.88 290 LYS A O 1
ATOM 2262 N N . PHE A 1 291 ? 18.449 -10.851 3.346 1.00 64.44 291 PHE A N 1
ATOM 2263 C CA . PHE A 1 291 ? 17.551 -10.051 4.182 1.00 64.44 291 PHE A CA 1
ATOM 2264 C C . PHE A 1 291 ? 16.819 -8.976 3.383 1.00 64.44 291 PHE A C 1
ATOM 2266 O O . PHE A 1 291 ? 16.247 -8.071 3.976 1.00 64.44 291 PHE A O 1
ATOM 2273 N N . GLY A 1 292 ? 16.888 -9.023 2.050 1.00 68.25 292 GLY A N 1
ATOM 2274 C CA . GLY A 1 292 ? 16.295 -8.020 1.175 1.00 68.25 292 GLY A CA 1
ATOM 2275 C C . GLY A 1 292 ? 14.981 -8.495 0.574 1.00 68.25 292 GLY A C 1
ATOM 2276 O O . GLY A 1 292 ? 14.931 -9.588 0.012 1.00 68.25 292 GLY A O 1
ATOM 2277 N N . VAL A 1 293 ? 13.949 -7.648 0.603 1.00 74.69 293 VAL A N 1
ATOM 2278 C CA . VAL A 1 293 ? 12.816 -7.806 -0.314 1.00 74.69 293 VAL A CA 1
ATOM 2279 C C . VAL A 1 293 ? 13.143 -7.077 -1.608 1.00 74.69 293 VAL A C 1
ATOM 2281 O O . VAL A 1 293 ? 13.371 -5.864 -1.627 1.00 74.69 293 VAL A O 1
ATOM 2284 N N . PHE A 1 294 ? 13.186 -7.832 -2.700 1.00 76.06 294 PHE A N 1
ATOM 2285 C CA . PHE A 1 294 ? 13.450 -7.303 -4.031 1.00 76.06 294 PHE A CA 1
ATOM 2286 C C . PHE A 1 294 ? 12.131 -7.025 -4.748 1.00 76.06 294 PHE A C 1
ATOM 2288 O O . PHE A 1 294 ? 11.192 -7.815 -4.594 1.00 76.06 294 PHE A O 1
ATOM 2295 N N . PRO A 1 295 ? 12.062 -5.953 -5.561 1.00 78.62 295 PRO A N 1
ATOM 2296 C CA . PRO A 1 295 ? 11.023 -5.832 -6.565 1.00 78.62 295 PRO A CA 1
ATOM 2297 C C . PRO A 1 295 ? 10.945 -7.132 -7.368 1.00 78.62 295 PRO A C 1
ATOM 2299 O O . PRO A 1 295 ? 11.949 -7.565 -7.934 1.00 78.62 295 PRO A O 1
ATOM 2302 N N . CYS A 1 296 ? 9.788 -7.781 -7.354 1.00 74.44 296 CYS A N 1
ATOM 2303 C CA . CYS A 1 296 ? 9.558 -9.020 -8.082 1.00 74.44 296 CYS A CA 1
ATOM 2304 C C . CYS A 1 296 ? 8.763 -8.742 -9.355 1.00 74.44 296 CYS A C 1
ATOM 2306 O O . CYS A 1 296 ? 7.990 -7.784 -9.431 1.00 74.44 296 CYS A O 1
ATOM 2308 N N . TRP A 1 297 ? 8.982 -9.605 -10.342 1.00 71.88 297 TRP A N 1
ATOM 2309 C CA . TRP A 1 297 ? 8.251 -9.618 -11.604 1.00 71.88 297 TRP A CA 1
ATOM 2310 C C . TRP A 1 297 ? 7.145 -10.681 -11.597 1.00 71.88 297 TRP A C 1
ATOM 2312 O O . TRP A 1 297 ? 5.987 -10.402 -11.888 1.00 71.88 297 TRP A O 1
ATOM 2322 N N . ASP A 1 298 ? 7.491 -11.894 -11.165 1.00 79.38 298 ASP A N 1
ATOM 2323 C CA . ASP A 1 298 ? 6.541 -12.981 -10.929 1.00 79.38 298 ASP A CA 1
ATOM 2324 C C . ASP A 1 298 ? 6.251 -13.087 -9.437 1.00 79.38 298 ASP A C 1
ATOM 2326 O O . ASP A 1 298 ? 6.782 -13.932 -8.715 1.00 79.38 298 ASP A O 1
ATOM 2330 N N . CYS A 1 299 ? 5.450 -12.148 -8.948 1.00 85.69 299 CYS A N 1
ATOM 2331 C CA . CYS A 1 299 ? 5.098 -12.088 -7.540 1.00 85.69 299 CYS A CA 1
ATOM 2332 C C . CYS A 1 299 ? 3.923 -13.033 -7.231 1.00 85.69 299 CYS A C 1
ATOM 2334 O O . CYS A 1 299 ? 2.909 -12.990 -7.941 1.00 85.69 299 CYS A O 1
ATOM 2336 N N . PRO A 1 300 ? 3.989 -13.829 -6.146 1.00 88.44 300 PRO A N 1
ATOM 2337 C CA . PRO A 1 300 ? 2.827 -14.548 -5.629 1.00 88.44 300 PRO A CA 1
ATOM 2338 C C . PRO A 1 300 ? 1.641 -13.597 -5.433 1.00 88.44 300 PRO A C 1
ATOM 2340 O O . PRO A 1 300 ? 1.826 -12.432 -5.094 1.00 88.44 300 PRO A O 1
ATOM 2343 N N . GLY A 1 301 ? 0.415 -14.055 -5.683 1.00 89.12 301 GLY A N 1
ATOM 2344 C CA . GLY A 1 301 ? -0.770 -13.202 -5.541 1.00 89.12 301 GLY A CA 1
ATOM 2345 C C . GLY A 1 301 ? -0.935 -12.097 -6.593 1.00 89.12 301 GLY A C 1
ATOM 2346 O O . GLY A 1 301 ? -1.954 -11.412 -6.564 1.00 89.12 301 GLY A O 1
ATOM 2347 N N . ILE A 1 302 ? -0.013 -11.930 -7.549 1.00 90.06 302 ILE A N 1
ATOM 2348 C CA . ILE A 1 302 ? -0.149 -10.948 -8.632 1.00 90.06 302 ILE A CA 1
ATOM 2349 C C . ILE A 1 302 ? -0.528 -11.637 -9.941 1.00 90.06 302 ILE A C 1
ATOM 2351 O O . ILE A 1 302 ? 0.126 -12.567 -10.412 1.00 90.06 302 ILE A O 1
ATOM 2355 N N . ARG A 1 303 ? -1.603 -11.167 -10.575 1.00 86.44 303 ARG A N 1
ATOM 2356 C CA . ARG A 1 303 ? -1.941 -11.534 -11.950 1.00 86.44 303 ARG A CA 1
ATOM 2357 C C . ARG A 1 303 ? -1.153 -10.654 -12.903 1.00 86.44 303 ARG A C 1
ATOM 2359 O O . ARG A 1 303 ? -1.528 -9.512 -13.158 1.00 86.44 303 ARG A O 1
ATOM 2366 N N . THR A 1 304 ? -0.116 -11.232 -13.486 1.00 72.06 304 THR A N 1
ATOM 2367 C CA . THR A 1 304 ? 0.542 -10.661 -14.655 1.00 72.06 304 THR A CA 1
ATOM 2368 C C . THR A 1 304 ? -0.395 -10.765 -15.872 1.00 72.06 304 THR A C 1
ATOM 2370 O O . THR A 1 304 ? -1.091 -11.779 -16.040 1.00 72.06 304 THR A O 1
ATOM 2373 N N . PRO A 1 305 ? -0.504 -9.723 -16.715 1.00 63.91 305 PRO A N 1
ATOM 2374 C CA . PRO A 1 305 ? -1.262 -9.816 -17.957 1.00 63.91 305 PRO A CA 1
ATOM 2375 C C . PRO A 1 305 ? -0.617 -10.880 -18.859 1.00 63.91 305 PRO A C 1
ATOM 2377 O O . PRO A 1 305 ? 0.534 -10.746 -19.258 1.00 63.91 305 PRO A O 1
ATOM 2380 N N . ARG A 1 306 ? -1.346 -11.956 -19.182 1.00 57.09 306 ARG A N 1
ATOM 2381 C CA . ARG A 1 306 ? -0.818 -13.152 -19.878 1.00 57.09 306 ARG A CA 1
ATOM 2382 C C . ARG A 1 306 ? -0.445 -12.959 -21.363 1.00 57.09 306 ARG A C 1
ATOM 2384 O O . ARG A 1 306 ? -0.244 -13.945 -22.058 1.00 57.09 306 ARG A O 1
ATOM 2391 N N . ALA A 1 307 ? -0.354 -11.732 -21.868 1.00 62.03 307 ALA A N 1
ATOM 2392 C CA . ALA A 1 307 ? -0.120 -11.476 -23.293 1.00 62.03 307 ALA A CA 1
ATOM 2393 C C . ALA A 1 307 ? 0.490 -10.091 -23.563 1.00 62.03 307 ALA A C 1
ATOM 2395 O O . ALA A 1 307 ? 0.101 -9.406 -24.503 1.00 62.03 307 ALA A O 1
ATOM 2396 N N . LEU A 1 308 ? 1.411 -9.626 -22.718 1.00 64.19 308 LEU A N 1
ATOM 2397 C CA . LEU A 1 308 ? 2.137 -8.392 -23.022 1.00 64.19 308 LEU A CA 1
ATOM 2398 C C . LEU A 1 308 ? 2.978 -8.607 -24.293 1.00 64.19 308 LEU A C 1
ATOM 2400 O O . LEU A 1 308 ? 3.699 -9.604 -24.385 1.00 64.19 308 LEU A O 1
ATOM 2404 N N . CYS A 1 309 ? 2.867 -7.686 -25.256 1.00 69.12 309 CYS A N 1
ATOM 2405 C CA . CYS A 1 309 ? 3.426 -7.778 -26.615 1.00 69.12 309 CYS A CA 1
ATOM 2406 C C . CYS A 1 309 ? 2.713 -8.695 -27.601 1.00 69.12 309 CYS A C 1
ATOM 2408 O O . CYS A 1 309 ? 3.373 -9.197 -28.510 1.00 69.12 309 CYS A O 1
ATOM 2410 N N . ALA A 1 310 ? 1.403 -8.923 -27.490 1.00 72.25 310 ALA A N 1
ATOM 2411 C CA . ALA A 1 310 ? 0.753 -9.766 -28.498 1.00 72.25 310 ALA A CA 1
ATOM 2412 C C . ALA A 1 310 ? 0.807 -9.142 -29.904 1.00 72.25 310 ALA A C 1
ATOM 2414 O O . ALA A 1 310 ? 0.916 -9.871 -30.885 1.00 72.25 310 ALA A O 1
ATOM 2415 N N . SER A 1 311 ? 0.802 -7.808 -30.010 1.00 75.00 311 SER A N 1
ATOM 2416 C CA . SER A 1 311 ? 0.962 -7.086 -31.279 1.00 75.00 311 SER A CA 1
ATOM 2417 C C . SER A 1 311 ? 2.418 -6.738 -31.620 1.00 75.00 311 SER A C 1
ATOM 2419 O O . SER A 1 311 ? 2.645 -5.818 -32.407 1.00 75.00 311 SER A O 1
ATOM 2421 N N . GLY A 1 312 ? 3.410 -7.360 -30.980 1.00 80.50 312 GLY A N 1
ATOM 2422 C CA . GLY A 1 312 ? 4.819 -6.977 -31.081 1.00 80.50 312 GLY A CA 1
ATOM 2423 C C . GLY A 1 312 ? 5.771 -8.165 -30.988 1.00 80.50 312 GLY A C 1
ATOM 2424 O O . GLY A 1 312 ? 5.356 -9.320 -31.016 1.00 80.50 312 GLY A O 1
ATOM 2425 N N . SER A 1 313 ? 7.067 -7.881 -30.875 1.00 83.81 313 SER A N 1
ATOM 2426 C CA . SER A 1 313 ? 8.088 -8.897 -30.601 1.00 83.81 313 SER A CA 1
ATOM 2427 C C . SER A 1 313 ? 8.784 -8.608 -29.281 1.00 83.81 313 SER A C 1
ATOM 2429 O O . SER A 1 313 ? 9.106 -7.463 -28.968 1.00 83.81 313 SER A O 1
ATOM 2431 N N . GLN A 1 314 ? 9.039 -9.653 -28.500 1.00 87.19 314 GLN A N 1
ATOM 2432 C CA . GLN A 1 314 ? 9.846 -9.534 -27.294 1.00 87.19 314 GLN A CA 1
ATOM 2433 C C . GLN A 1 314 ? 11.327 -9.646 -27.662 1.00 87.19 314 GLN A C 1
ATOM 2435 O O . GLN A 1 314 ? 11.774 -10.689 -28.135 1.00 87.19 314 GLN A O 1
ATOM 2440 N N . GLU A 1 315 ? 12.104 -8.591 -27.431 1.00 89.25 315 GLU A N 1
ATOM 2441 C CA . GLU A 1 315 ? 13.555 -8.606 -27.638 1.00 89.25 315 GLU A CA 1
ATOM 2442 C C . GLU A 1 315 ? 14.321 -8.583 -26.306 1.00 89.25 315 GLU A C 1
ATOM 2444 O O . GLU A 1 315 ? 13.868 -7.963 -25.344 1.00 89.25 315 GLU A O 1
ATOM 2449 N N . PRO A 1 316 ? 15.508 -9.214 -26.212 1.00 89.44 316 PRO A N 1
ATOM 2450 C CA . PRO A 1 316 ? 16.405 -9.02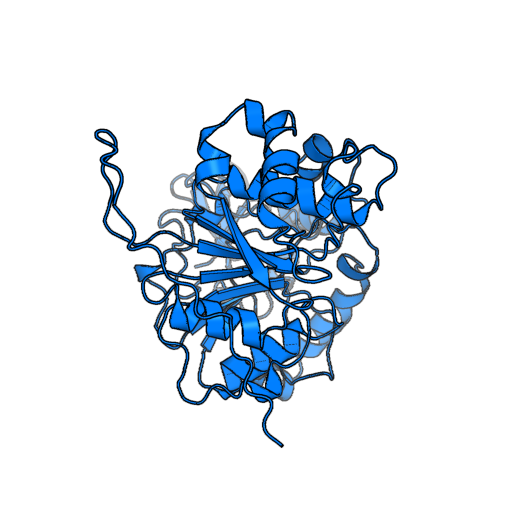2 -25.072 1.00 89.44 316 PRO A CA 1
ATOM 2451 C C . PRO A 1 316 ? 16.756 -7.542 -24.855 1.00 89.44 316 PRO A C 1
ATOM 2453 O O . PRO A 1 316 ? 16.947 -6.788 -25.815 1.00 89.44 316 PRO A O 1
ATOM 2456 N N . LEU A 1 317 ? 16.923 -7.134 -23.594 1.00 87.44 317 LEU A N 1
ATOM 2457 C CA . LEU A 1 317 ? 17.444 -5.802 -23.290 1.00 87.44 317 LEU A CA 1
ATOM 2458 C C . LEU A 1 317 ? 18.892 -5.650 -23.788 1.00 87.44 317 LEU A C 1
ATOM 2460 O O . LEU A 1 317 ? 19.744 -6.509 -23.562 1.00 87.44 317 LEU A O 1
ATOM 2464 N N . ARG A 1 318 ? 19.192 -4.516 -24.425 1.00 90.88 318 ARG A N 1
ATOM 2465 C CA . ARG A 1 318 ? 20.523 -4.119 -24.900 1.00 90.88 318 ARG A CA 1
ATOM 2466 C C . ARG A 1 318 ? 21.126 -3.088 -23.945 1.00 90.88 318 ARG A C 1
ATOM 2468 O O . ARG A 1 318 ? 20.418 -2.361 -23.247 1.00 90.88 318 ARG A O 1
ATOM 2475 N N . LYS A 1 319 ? 22.458 -3.019 -23.874 1.00 87.38 319 LYS A N 1
ATOM 2476 C CA . LYS A 1 319 ? 23.141 -1.967 -23.099 1.00 87.38 319 LYS A CA 1
ATOM 2477 C C . LYS A 1 319 ? 22.868 -0.587 -23.732 1.00 87.38 319 LYS A C 1
ATOM 2479 O O . LYS A 1 319 ? 22.820 -0.507 -24.955 1.00 87.38 319 LYS A O 1
ATOM 2484 N N . PRO A 1 320 ? 22.722 0.485 -22.927 1.00 86.50 320 PRO A N 1
ATOM 2485 C CA . PRO A 1 320 ? 22.885 0.523 -21.470 1.00 86.50 320 PRO A CA 1
ATOM 2486 C C . PRO A 1 320 ? 21.644 0.078 -20.680 1.00 86.50 320 PRO A C 1
ATOM 2488 O O . PRO A 1 320 ? 21.794 -0.257 -19.510 1.00 86.50 320 PRO A O 1
ATOM 2491 N N . LEU A 1 321 ? 20.456 -0.007 -21.289 1.00 79.50 321 LEU A N 1
ATOM 2492 C CA . LEU A 1 321 ? 19.198 -0.337 -20.604 1.00 79.50 321 LEU A CA 1
ATOM 2493 C C . LEU A 1 321 ? 19.271 -1.660 -19.819 1.00 79.50 321 LEU A C 1
ATOM 2495 O O . LEU A 1 321 ? 18.848 -1.716 -18.670 1.00 79.50 321 LEU A O 1
ATOM 2499 N N . ALA A 1 322 ? 19.907 -2.690 -20.386 1.00 80.00 322 ALA A N 1
ATOM 2500 C CA . ALA A 1 322 ? 20.141 -3.973 -19.717 1.00 80.00 322 ALA A CA 1
ATOM 2501 C C . ALA A 1 322 ? 20.858 -3.828 -18.361 1.00 80.00 322 ALA A C 1
ATOM 2503 O O . ALA A 1 322 ? 20.497 -4.485 -17.390 1.00 80.00 322 ALA A O 1
ATOM 2504 N N . SER A 1 323 ? 21.826 -2.911 -18.250 1.00 76.44 323 SER A N 1
ATOM 2505 C CA . SER A 1 323 ? 22.584 -2.699 -17.007 1.00 76.44 323 SER A CA 1
ATOM 2506 C C . SER A 1 323 ? 21.736 -2.164 -15.851 1.00 76.44 323 SER A C 1
ATOM 2508 O O . SER A 1 323 ? 22.177 -2.206 -14.707 1.00 76.44 323 SER A O 1
ATOM 2510 N N . LEU A 1 324 ? 20.508 -1.710 -16.112 1.00 67.75 324 LEU A N 1
ATOM 2511 C CA . LEU A 1 324 ? 19.563 -1.341 -15.059 1.00 67.75 324 LEU A CA 1
ATOM 2512 C C . LEU A 1 324 ? 18.969 -2.567 -14.346 1.00 67.75 324 LEU A C 1
ATOM 2514 O O . LEU A 1 324 ? 18.528 -2.450 -13.207 1.00 67.75 324 LEU A O 1
ATOM 2518 N N . PHE A 1 325 ? 19.006 -3.743 -14.981 1.00 66.25 325 PHE A N 1
ATOM 2519 C CA . PHE A 1 325 ? 18.326 -4.964 -14.540 1.00 66.25 325 PHE A CA 1
ATOM 2520 C C . PHE A 1 325 ? 19.313 -6.077 -14.162 1.00 66.25 325 PHE A C 1
ATOM 2522 O O . PHE A 1 325 ? 19.048 -7.239 -14.429 1.00 66.25 325 PHE A O 1
ATOM 2529 N N . PHE A 1 326 ? 20.463 -5.754 -13.556 1.00 59.47 326 PHE A N 1
ATOM 2530 C CA . PHE A 1 326 ? 21.616 -6.658 -13.345 1.00 59.47 326 PHE A CA 1
ATOM 2531 C C . PHE A 1 326 ? 21.312 -8.127 -12.972 1.00 59.47 326 PHE A C 1
ATOM 2533 O O . PHE A 1 326 ? 22.049 -9.010 -13.401 1.00 59.47 326 PHE A O 1
ATOM 2540 N N . ARG A 1 327 ? 20.271 -8.400 -12.175 1.00 55.53 327 ARG A N 1
ATOM 2541 C CA . ARG A 1 327 ? 19.874 -9.763 -11.766 1.00 55.53 327 ARG A CA 1
ATOM 2542 C C . ARG A 1 327 ? 18.910 -10.451 -12.731 1.00 55.53 327 ARG A C 1
ATOM 2544 O O . ARG A 1 327 ? 18.960 -11.668 -12.870 1.00 55.53 327 ARG A O 1
ATOM 2551 N N . ASP A 1 328 ? 18.111 -9.662 -13.435 1.00 59.69 328 ASP A N 1
ATOM 2552 C CA . ASP A 1 328 ? 17.035 -10.118 -14.308 1.00 59.69 328 ASP A CA 1
ATOM 2553 C C . ASP A 1 328 ? 17.323 -9.820 -15.783 1.00 59.69 328 ASP A C 1
ATOM 2555 O O . ASP A 1 328 ? 16.422 -9.928 -16.605 1.00 59.69 328 ASP A O 1
ATOM 2559 N N . MET A 1 329 ? 18.558 -9.455 -16.161 1.00 59.72 329 MET A N 1
ATOM 2560 C CA . MET A 1 329 ? 18.909 -9.128 -17.556 1.00 59.72 329 MET A CA 1
ATOM 2561 C C . MET A 1 329 ? 18.503 -10.232 -18.536 1.00 59.72 329 MET A C 1
ATOM 2563 O O . MET A 1 329 ? 18.045 -9.940 -19.635 1.00 59.72 329 MET A O 1
ATOM 2567 N N . ASN A 1 330 ? 18.634 -11.494 -18.122 1.00 63.19 330 ASN A N 1
ATOM 2568 C CA . ASN A 1 330 ? 18.275 -12.651 -18.944 1.00 63.19 330 ASN A CA 1
ATOM 2569 C C . ASN A 1 330 ? 16.767 -12.956 -18.937 1.00 63.19 330 ASN A C 1
ATOM 2571 O O . ASN A 1 330 ? 16.305 -13.714 -19.786 1.00 63.19 330 ASN A O 1
ATOM 2575 N N . ARG A 1 331 ? 16.024 -12.379 -17.986 1.00 68.69 331 ARG A N 1
ATOM 2576 C CA . ARG A 1 331 ? 14.573 -12.536 -17.794 1.00 68.69 331 ARG A CA 1
ATOM 2577 C C . ARG A 1 331 ? 13.783 -11.298 -18.211 1.00 68.69 331 ARG A C 1
ATOM 2579 O O . ARG A 1 331 ? 12.568 -11.326 -18.239 1.00 68.69 331 ARG A O 1
ATOM 2586 N N . SER A 1 332 ? 14.444 -10.194 -18.534 1.00 75.12 332 SER A N 1
ATOM 2587 C CA . SER A 1 332 ? 13.781 -8.959 -18.940 1.00 75.12 332 SER A CA 1
ATOM 2588 C C . SER A 1 332 ? 13.843 -8.821 -20.454 1.00 75.12 332 SER A C 1
ATOM 2590 O O . SER A 1 332 ? 14.911 -8.922 -21.067 1.00 75.12 332 SER A O 1
ATOM 2592 N N . ARG A 1 333 ? 12.693 -8.555 -21.063 1.00 85.19 333 ARG A N 1
ATOM 2593 C CA . ARG A 1 333 ? 12.543 -8.247 -22.482 1.00 85.19 333 ARG A CA 1
ATOM 2594 C C . ARG A 1 333 ? 11.990 -6.840 -22.655 1.00 85.19 333 ARG A C 1
ATOM 2596 O O . ARG A 1 333 ? 11.383 -6.260 -21.757 1.00 85.19 333 ARG A O 1
ATOM 2603 N N . VAL A 1 334 ? 12.188 -6.285 -23.837 1.00 86.06 334 VAL A N 1
ATOM 2604 C CA . VAL A 1 334 ? 11.439 -5.127 -24.314 1.00 86.06 334 VAL A CA 1
ATOM 2605 C C . VAL A 1 334 ? 10.387 -5.597 -25.308 1.00 86.06 334 VAL A C 1
ATOM 2607 O O . VAL A 1 334 ? 10.633 -6.476 -26.131 1.00 86.06 334 VAL A O 1
ATOM 2610 N N . CYS A 1 335 ? 9.218 -4.990 -25.224 1.00 86.56 335 CYS A N 1
ATOM 2611 C CA . CYS A 1 335 ? 8.184 -5.031 -26.228 1.00 86.56 335 CYS A CA 1
ATOM 2612 C C . CYS A 1 335 ? 8.538 -4.108 -27.376 1.00 86.56 335 CYS A C 1
ATOM 2614 O O . CYS A 1 335 ? 8.487 -2.886 -27.234 1.00 86.56 335 CYS A O 1
ATOM 2616 N N . CYS A 1 336 ? 8.907 -4.684 -28.504 1.00 85.25 336 CYS A N 1
ATOM 2617 C CA . CYS A 1 336 ? 9.166 -3.944 -29.720 1.00 85.25 336 CYS A CA 1
ATOM 2618 C C . CYS A 1 336 ? 7.892 -3.886 -30.568 1.00 85.25 336 CYS A C 1
ATOM 2620 O O . CYS A 1 336 ? 7.131 -4.861 -30.597 1.00 85.25 336 CYS A O 1
ATOM 2622 N N . PRO A 1 337 ? 7.637 -2.768 -31.265 1.00 82.12 337 PRO A N 1
ATOM 2623 C CA . PRO A 1 337 ? 6.508 -2.690 -32.180 1.00 82.12 337 PRO A CA 1
ATOM 2624 C C . PRO A 1 337 ? 6.661 -3.720 -33.306 1.00 82.12 337 PRO A C 1
ATOM 2626 O O . PRO A 1 337 ? 7.764 -3.937 -33.799 1.00 82.12 337 PRO A O 1
ATOM 2629 N N . PHE A 1 338 ? 5.555 -4.326 -33.756 1.00 82.50 338 PHE A N 1
ATOM 2630 C CA . PHE A 1 338 ? 5.577 -5.277 -34.880 1.00 82.50 338 PHE A CA 1
ATOM 2631 C C . PHE A 1 338 ? 6.087 -4.651 -36.186 1.00 82.50 338 PHE A C 1
ATOM 2633 O O . PHE A 1 338 ? 6.647 -5.341 -37.035 1.00 82.50 338 PHE A O 1
ATOM 2640 N N . ARG A 1 339 ? 5.908 -3.334 -36.350 1.00 81.56 339 ARG A N 1
ATOM 2641 C CA . ARG A 1 339 ? 6.474 -2.556 -37.457 1.00 81.56 339 ARG A CA 1
ATOM 2642 C C . ARG A 1 339 ? 7.317 -1.411 -36.910 1.00 81.56 339 ARG A C 1
ATOM 2644 O O . ARG A 1 339 ? 6.826 -0.611 -36.120 1.00 81.56 339 ARG A O 1
ATOM 2651 N N . GLY A 1 340 ? 8.548 -1.303 -37.401 1.00 83.12 340 GLY A N 1
ATOM 2652 C CA . GLY A 1 340 ? 9.487 -0.240 -37.044 1.00 83.12 340 GLY A CA 1
ATOM 2653 C C . GLY A 1 340 ? 10.661 -0.728 -36.190 1.00 83.12 340 GLY A C 1
ATOM 2654 O O . GLY A 1 340 ? 10.692 -1.884 -35.771 1.00 83.12 340 GLY A O 1
ATOM 2655 N N . PRO A 1 341 ? 11.668 0.132 -35.967 1.00 85.88 341 PRO A N 1
ATOM 2656 C CA . PRO A 1 341 ? 12.836 -0.223 -35.175 1.00 85.88 341 PRO A CA 1
ATOM 2657 C C . PRO A 1 341 ? 12.498 -0.300 -33.681 1.00 85.88 341 PRO A C 1
ATOM 2659 O O . PRO A 1 341 ? 11.767 0.534 -33.148 1.00 85.88 341 PRO A O 1
ATOM 2662 N N . CYS A 1 342 ? 13.104 -1.259 -32.981 1.00 87.25 342 CYS A N 1
ATOM 2663 C CA . CYS A 1 342 ? 13.050 -1.317 -31.525 1.00 87.25 342 CYS A CA 1
ATOM 2664 C C . CYS A 1 342 ? 14.091 -0.380 -30.889 1.00 87.25 342 CYS A C 1
ATOM 2666 O O . CYS A 1 342 ? 15.189 -0.812 -30.520 1.00 87.25 342 CYS A O 1
ATOM 2668 N N . ASP A 1 343 ? 13.777 0.917 -30.779 1.00 88.44 343 ASP A N 1
ATOM 2669 C CA . ASP A 1 343 ? 14.690 1.898 -30.174 1.00 88.44 343 ASP A CA 1
ATOM 2670 C C . ASP A 1 343 ? 14.694 1.822 -28.636 1.00 88.44 343 ASP A C 1
ATOM 2672 O O . ASP A 1 343 ? 14.091 2.625 -27.922 1.00 88.44 343 ASP A O 1
ATOM 2676 N N . GLN A 1 344 ? 15.451 0.868 -28.093 1.00 90.12 344 GLN A N 1
ATOM 2677 C CA . GLN A 1 344 ? 15.696 0.784 -26.649 1.00 90.12 344 GLN A CA 1
ATOM 2678 C C . GLN A 1 344 ? 16.450 2.007 -26.089 1.00 90.12 344 GLN A C 1
ATOM 2680 O O . GLN A 1 344 ? 16.436 2.240 -24.876 1.00 90.12 344 GLN A O 1
ATOM 2685 N N . SER A 1 345 ? 17.099 2.811 -26.941 1.00 88.44 345 SER A N 1
ATOM 2686 C CA . SER A 1 345 ? 17.798 4.032 -26.521 1.00 88.44 345 SER A CA 1
ATOM 2687 C C . SER A 1 345 ? 16.811 5.122 -26.117 1.00 88.44 345 SER A C 1
ATOM 2689 O O . SER A 1 345 ? 17.117 5.931 -25.244 1.00 88.44 345 SER A O 1
ATOM 2691 N N . GLU A 1 346 ? 15.620 5.160 -26.716 1.00 84.75 346 GLU A N 1
ATOM 2692 C CA . GLU A 1 346 ? 14.539 6.047 -26.287 1.00 84.75 346 GLU A CA 1
ATOM 2693 C C . GLU A 1 346 ? 14.028 5.681 -24.891 1.00 84.75 346 GLU A C 1
ATOM 2695 O O . GLU A 1 346 ? 13.952 6.557 -24.029 1.00 84.75 346 GLU A O 1
ATOM 2700 N N . LEU A 1 347 ? 13.793 4.393 -24.622 1.00 80.12 347 LEU A N 1
ATOM 2701 C CA . LEU A 1 347 ? 13.432 3.913 -23.282 1.00 80.12 347 LEU A CA 1
ATOM 2702 C C . LEU A 1 347 ? 14.490 4.289 -22.242 1.00 80.12 347 LEU A C 1
ATOM 2704 O O . LEU A 1 347 ? 14.168 4.774 -21.157 1.00 80.12 347 LEU A O 1
ATOM 2708 N N . TYR A 1 348 ? 15.768 4.125 -22.584 1.00 81.88 348 TYR A N 1
ATOM 2709 C CA . TYR A 1 348 ? 16.854 4.546 -21.709 1.00 81.88 348 TYR A CA 1
ATOM 2710 C C . TYR A 1 348 ? 16.874 6.068 -21.491 1.00 81.88 348 TYR A C 1
ATOM 2712 O O . TYR A 1 348 ? 17.046 6.518 -20.359 1.00 81.88 348 TYR A O 1
ATOM 2720 N N . ARG A 1 349 ? 16.630 6.878 -22.531 1.00 82.94 349 ARG A N 1
ATOM 2721 C CA . ARG A 1 349 ? 16.508 8.344 -22.409 1.00 82.94 349 ARG A CA 1
ATOM 2722 C C . ARG A 1 349 ? 15.319 8.751 -21.534 1.00 82.94 349 ARG A C 1
ATOM 2724 O O . ARG A 1 349 ? 15.454 9.688 -20.748 1.00 82.94 349 ARG A O 1
ATOM 2731 N N . LEU A 1 350 ? 14.177 8.071 -21.648 1.00 70.38 350 LEU A N 1
ATOM 2732 C CA . LEU A 1 350 ? 13.011 8.284 -20.782 1.00 70.38 350 LEU A CA 1
ATOM 2733 C C . LEU A 1 350 ? 13.359 7.981 -19.323 1.00 70.38 350 LEU A C 1
ATOM 2735 O O . LEU A 1 350 ? 13.144 8.831 -18.460 1.00 70.38 350 LEU A O 1
ATOM 2739 N N . TRP A 1 351 ? 14.005 6.840 -19.069 1.00 73.88 351 TRP A N 1
ATOM 2740 C CA . TRP A 1 351 ? 14.502 6.473 -17.742 1.00 73.88 351 TRP A CA 1
ATOM 2741 C C . TRP A 1 351 ? 15.488 7.497 -17.164 1.00 73.88 351 TRP A C 1
ATOM 2743 O O . TRP A 1 351 ? 15.418 7.845 -15.986 1.00 73.88 351 TRP A O 1
ATOM 2753 N N . GLN A 1 352 ? 16.414 8.008 -17.979 1.00 69.62 352 GLN A N 1
ATOM 2754 C CA . GLN A 1 352 ? 17.379 9.016 -17.534 1.00 69.62 352 GLN A CA 1
ATOM 2755 C C . GLN A 1 352 ? 16.697 10.323 -17.107 1.00 69.62 352 GLN A C 1
ATOM 2757 O O . GLN A 1 352 ? 17.138 10.945 -16.140 1.00 69.62 352 GLN A O 1
ATOM 2762 N N . ARG A 1 353 ? 15.622 10.732 -17.796 1.00 68.12 353 ARG A N 1
ATOM 2763 C CA . ARG A 1 353 ? 14.833 11.925 -17.435 1.00 68.12 353 ARG A CA 1
ATOM 2764 C C . ARG A 1 353 ? 13.990 11.690 -16.187 1.00 68.12 353 ARG A C 1
ATOM 2766 O O . ARG A 1 353 ? 13.931 12.546 -15.307 1.00 68.12 353 ARG A O 1
ATOM 2773 N N . ASN A 1 354 ? 13.355 10.528 -16.109 1.00 57.44 354 ASN A N 1
ATOM 2774 C CA . ASN A 1 354 ? 12.545 10.116 -14.980 1.00 57.44 354 ASN A CA 1
ATOM 2775 C C . ASN A 1 354 ? 12.718 8.608 -14.782 1.00 57.44 354 ASN A C 1
ATOM 2777 O O . ASN A 1 354 ? 12.262 7.807 -15.592 1.00 57.44 354 ASN A O 1
ATOM 2781 N N . ARG A 1 355 ? 13.368 8.214 -13.681 1.00 57.94 355 ARG A N 1
ATOM 2782 C CA . ARG A 1 355 ? 13.687 6.803 -13.414 1.00 57.94 355 ARG A CA 1
ATOM 2783 C C . ARG A 1 355 ? 12.437 5.926 -13.294 1.00 57.94 355 ARG A C 1
ATOM 2785 O O . ARG A 1 355 ? 12.526 4.736 -13.579 1.00 57.94 355 ARG A O 1
ATOM 2792 N N . SER A 1 356 ? 11.292 6.515 -12.944 1.00 50.59 356 SER A N 1
ATOM 2793 C CA . SER A 1 356 ? 9.984 5.848 -12.901 1.00 50.59 356 SER A CA 1
ATOM 2794 C C . SER A 1 356 ? 9.284 5.787 -14.262 1.00 50.59 356 SER A C 1
ATOM 2796 O O . SER A 1 356 ? 8.256 5.131 -14.384 1.00 50.59 356 SER A O 1
ATOM 2798 N N . ALA A 1 357 ? 9.789 6.490 -15.280 1.00 55.00 357 ALA A N 1
ATOM 2799 C CA . ALA A 1 357 ? 9.132 6.649 -16.577 1.00 55.00 357 ALA A CA 1
ATOM 2800 C C . ALA A 1 357 ? 9.476 5.555 -17.587 1.00 55.00 357 ALA A C 1
ATOM 2802 O O . ALA A 1 357 ? 9.227 5.748 -18.772 1.00 55.00 357 ALA A O 1
ATOM 2803 N N . LEU A 1 358 ? 10.049 4.424 -17.161 1.00 65.31 358 LEU A N 1
ATOM 2804 C CA . LEU A 1 358 ? 10.101 3.262 -18.042 1.00 65.31 358 LEU A CA 1
ATOM 2805 C C . LEU A 1 358 ? 8.670 2.748 -18.224 1.00 65.31 358 LEU A C 1
ATOM 2807 O O . LEU A 1 358 ? 8.113 2.218 -17.257 1.00 65.31 358 LEU A O 1
ATOM 2811 N N . PRO A 1 359 ? 8.066 2.894 -19.419 1.00 64.81 359 PRO A N 1
ATOM 2812 C CA . PRO A 1 359 ? 6.749 2.338 -19.664 1.00 64.81 359 PRO A CA 1
ATOM 2813 C C . PRO A 1 359 ? 6.835 0.825 -19.465 1.00 64.81 359 PRO A C 1
ATOM 2815 O O . PRO A 1 359 ? 7.668 0.136 -20.063 1.00 64.81 359 PRO A O 1
ATOM 2818 N N . ARG A 1 360 ? 5.999 0.305 -18.571 1.00 67.50 360 ARG A N 1
ATOM 2819 C CA . ARG A 1 360 ? 5.756 -1.132 -18.460 1.00 67.50 360 ARG A CA 1
ATOM 2820 C C . ARG A 1 360 ? 4.598 -1.472 -19.361 1.00 67.50 360 ARG A C 1
ATOM 2822 O O . ARG A 1 360 ? 3.690 -0.662 -19.517 1.00 67.50 360 ARG A O 1
ATOM 2829 N N . CYS A 1 361 ? 4.642 -2.657 -19.947 1.00 65.75 361 CYS A N 1
ATOM 2830 C CA . CYS A 1 361 ? 3.521 -3.096 -20.746 1.00 65.75 361 CYS A CA 1
ATOM 2831 C C . CYS A 1 361 ? 2.363 -3.384 -19.795 1.00 65.75 361 CYS A C 1
ATOM 2833 O O . CYS A 1 361 ? 2.387 -4.333 -19.019 1.00 65.75 361 CYS A O 1
ATOM 2835 N N . ASP A 1 362 ? 1.385 -2.495 -19.802 1.00 62.44 362 ASP A N 1
ATOM 2836 C CA . ASP A 1 362 ? 0.124 -2.594 -19.076 1.00 62.44 362 ASP A CA 1
ATOM 2837 C C . ASP A 1 362 ? -1.019 -3.022 -20.010 1.00 62.44 362 ASP A C 1
ATOM 2839 O O . ASP A 1 362 ? -2.056 -3.511 -19.555 1.00 62.44 362 ASP A O 1
ATOM 2843 N N . LYS A 1 363 ? -0.792 -2.890 -21.321 1.00 64.50 363 LYS A N 1
ATOM 2844 C CA . LYS A 1 363 ? -1.659 -3.337 -22.406 1.00 64.50 363 LYS A CA 1
ATOM 2845 C C . LYS A 1 363 ? -0.957 -4.389 -23.251 1.00 64.50 363 LYS A C 1
ATOM 2847 O O . LYS A 1 363 ? 0.265 -4.405 -23.391 1.00 64.50 363 LYS A O 1
ATOM 2852 N N . VAL A 1 364 ? -1.782 -5.237 -23.851 1.00 58.50 364 VAL A N 1
ATOM 2853 C CA . VAL A 1 364 ? -1.386 -6.282 -24.802 1.00 58.50 364 VAL A CA 1
ATOM 2854 C C . VAL A 1 364 ? -0.583 -5.691 -25.976 1.00 58.50 364 VAL A C 1
ATOM 2856 O O . VAL A 1 364 ? 0.393 -6.302 -26.413 1.00 58.50 364 VAL A O 1
ATOM 2859 N N . ASP A 1 365 ? -0.921 -4.459 -26.376 1.00 58.25 365 ASP A N 1
ATOM 2860 C CA . ASP A 1 365 ? -0.430 -3.803 -27.594 1.00 58.25 365 ASP A CA 1
ATOM 2861 C C . ASP A 1 365 ? 0.371 -2.518 -27.330 1.00 58.25 365 ASP A C 1
ATOM 2863 O O . ASP A 1 365 ? 0.438 -1.647 -28.194 1.00 58.25 365 ASP A O 1
ATOM 2867 N N . ALA A 1 366 ? 0.932 -2.326 -26.131 1.00 59.50 366 ALA A N 1
ATOM 2868 C CA . ALA A 1 366 ? 1.802 -1.177 -25.868 1.00 59.50 366 ALA A CA 1
ATOM 2869 C C . ALA A 1 366 ? 3.228 -1.496 -26.349 1.00 59.50 366 ALA A C 1
ATOM 2871 O O . ALA A 1 366 ? 3.836 -2.435 -25.853 1.00 59.50 366 ALA A O 1
ATOM 2872 N N . PRO A 1 367 ? 3.762 -0.790 -27.354 1.00 65.31 367 PRO A N 1
ATOM 2873 C CA . PRO A 1 367 ? 5.213 -0.650 -27.498 1.00 65.31 367 PRO A CA 1
ATOM 2874 C C . PRO A 1 367 ? 5.654 0.827 -27.636 1.00 65.31 367 PRO A C 1
ATOM 2876 O O . PRO A 1 367 ? 4.883 1.648 -28.133 1.00 65.31 367 PRO A O 1
ATOM 2879 N N . PRO A 1 368 ? 6.906 1.177 -27.271 1.00 68.06 368 PRO A N 1
ATOM 2880 C CA . PRO A 1 368 ? 7.885 0.334 -26.593 1.00 68.06 368 PRO A CA 1
ATOM 2881 C C . PRO A 1 368 ? 7.655 0.308 -25.075 1.00 68.06 368 PRO A C 1
ATOM 2883 O O . PRO A 1 368 ? 7.436 1.345 -24.454 1.00 68.06 368 PRO A O 1
ATOM 2886 N N . CYS A 1 369 ? 7.731 -0.869 -24.456 1.00 73.06 369 CYS A N 1
ATOM 2887 C CA . CYS A 1 369 ? 7.639 -1.020 -22.999 1.00 73.06 369 CYS A CA 1
ATOM 2888 C C . CYS A 1 369 ? 8.361 -2.276 -22.511 1.00 73.06 369 CYS A C 1
ATOM 2890 O O . CYS A 1 369 ? 8.726 -3.133 -23.305 1.00 73.06 369 CYS A O 1
ATOM 2892 N N . ILE A 1 370 ? 8.629 -2.389 -21.214 1.00 73.38 370 ILE A N 1
ATOM 2893 C CA . ILE A 1 370 ? 9.368 -3.532 -20.656 1.00 73.38 370 ILE A CA 1
ATOM 2894 C C . ILE A 1 370 ? 8.402 -4.676 -20.321 1.00 73.38 370 ILE A C 1
ATOM 2896 O O . ILE A 1 370 ? 7.395 -4.448 -19.644 1.00 73.38 370 ILE A O 1
ATOM 2900 N N . VAL A 1 371 ? 8.738 -5.893 -20.769 1.00 66.88 371 VAL A N 1
ATOM 2901 C CA . VAL A 1 371 ? 8.053 -7.150 -20.432 1.00 66.88 371 VAL A CA 1
ATOM 2902 C C . VAL A 1 371 ? 8.996 -8.063 -19.658 1.00 66.88 371 VAL A C 1
ATOM 2904 O O . VAL A 1 371 ? 10.054 -8.419 -20.177 1.00 66.88 371 VAL A O 1
ATOM 2907 N N . PRO A 1 372 ? 8.645 -8.477 -18.438 1.00 57.41 372 PRO A N 1
ATOM 2908 C CA . PRO A 1 372 ? 9.325 -9.593 -17.796 1.00 57.41 372 PRO A CA 1
ATOM 2909 C C . PRO A 1 372 ? 8.922 -10.920 -18.464 1.00 57.41 372 PRO A C 1
ATOM 2911 O O . PRO A 1 372 ? 7.748 -11.123 -18.773 1.00 57.41 372 PRO A O 1
ATOM 2914 N N . THR A 1 373 ? 9.896 -11.800 -18.691 1.00 53.16 373 THR A N 1
ATOM 2915 C CA . THR A 1 373 ? 9.732 -13.185 -19.170 1.00 53.16 373 THR A CA 1
ATOM 2916 C C . THR A 1 373 ? 10.145 -14.204 -18.137 1.00 53.16 373 THR A C 1
ATOM 2918 O O . THR A 1 373 ? 11.172 -13.954 -17.459 1.00 53.16 373 THR A O 1
#

pLDDT: mean 77.44, std 17.83, range [29.28, 97.75]

Radius of gyration: 21.29 Å; chains: 1; bounding box: 58×45×72 Å

Organism: NCBI:txid1333877

Foldseek 3Di:
DDPDPPPPPPPPPPDDPDPPPDDDDPPFEAEAEEEEDPDAPDPPPLQPAPDPPDDPVNLLLLLQQLQQLPAPRHQAYEYAYAYPPPDPCVVSVLVNSCPDPSCVVPVVSSVRYHYDYDHHFDWQLNRLVCCQPPVQRYWYKYFYSSKHWDPLSVQQGRVQADQQAKEFEFADAADAVHSLCVRPVDHLPFAARLLFKDFLPADPGWQSGGGIMIHHDDQQPQQDSVQRPHHSPDTRSSSSSVNSSVVSRHHYAYQNVRIHIHRSPSDCSNRPNVCVVVRVVQVPPPVRVVRIHHNDDPDGSGDDDPAAQVQFDWAQDDPPRLVVVVVCSVFKTWGHHNDDDQPVVVLVVLCVVHVVRQAARPDNHDPGHMDGD